Protein AF-A0A820U059-F1 (afdb_monomer_lite)

Structure (mmCIF, N/CA/C/O backbone):
data_AF-A0A820U059-F1
#
_entry.id   AF-A0A820U059-F1
#
loop_
_atom_site.group_PDB
_atom_site.id
_atom_site.type_symbol
_atom_site.label_atom_id
_atom_site.label_alt_id
_atom_site.label_comp_id
_atom_site.label_asym_id
_atom_site.label_entity_id
_atom_site.label_seq_id
_atom_site.pdbx_PDB_ins_code
_atom_site.Cartn_x
_atom_site.Cartn_y
_atom_site.Cartn_z
_atom_site.occupancy
_atom_site.B_iso_or_equiv
_atom_site.auth_seq_id
_atom_site.auth_comp_id
_atom_site.auth_asym_id
_atom_site.auth_atom_id
_atom_site.pdbx_PDB_model_num
ATOM 1 N N . MET A 1 1 ? 2.084 0.892 -43.460 1.00 34.94 1 MET A N 1
ATOM 2 C CA . MET A 1 1 ? 1.317 1.602 -42.416 1.00 34.94 1 MET A CA 1
ATOM 3 C C . MET A 1 1 ? 1.645 0.940 -41.096 1.00 34.94 1 MET A C 1
ATOM 5 O O . MET A 1 1 ? 1.393 -0.249 -40.953 1.00 34.94 1 MET A O 1
ATOM 9 N N . VAL A 1 2 ? 2.327 1.659 -40.207 1.00 27.77 2 VAL A N 1
ATOM 10 C CA . VAL A 1 2 ? 2.652 1.167 -38.865 1.00 27.77 2 VAL A CA 1
ATOM 11 C C . VAL A 1 2 ? 1.351 1.169 -38.074 1.00 27.77 2 VAL A C 1
ATOM 13 O O . VAL A 1 2 ? 0.727 2.217 -37.927 1.00 27.77 2 VAL A O 1
ATOM 16 N N . ASN A 1 3 ? 0.916 -0.009 -37.634 1.00 26.88 3 ASN A N 1
ATOM 17 C CA . ASN A 1 3 ? -0.221 -0.150 -36.737 1.00 26.88 3 ASN A CA 1
ATOM 18 C C . ASN A 1 3 ? 0.221 0.396 -35.376 1.00 26.88 3 ASN A C 1
ATOM 20 O O . ASN A 1 3 ? 0.901 -0.287 -34.613 1.00 26.88 3 ASN A O 1
ATOM 24 N N . VAL A 1 4 ? -0.098 1.662 -35.114 1.00 34.97 4 VAL A N 1
ATOM 25 C CA . VAL A 1 4 ? 0.030 2.257 -33.787 1.00 34.97 4 VAL A CA 1
ATOM 26 C C . VAL A 1 4 ? -1.088 1.640 -32.955 1.00 34.97 4 VAL A C 1
ATOM 28 O O . VAL A 1 4 ? -2.227 2.094 -32.994 1.00 34.97 4 VAL A O 1
ATOM 31 N N . GLN A 1 5 ? -0.782 0.540 -32.267 1.00 33.69 5 GLN A N 1
ATOM 32 C CA . GLN A 1 5 ? -1.594 0.103 -31.138 1.00 33.69 5 GLN A CA 1
ATOM 33 C C . GLN A 1 5 ? -1.590 1.261 -30.143 1.00 33.69 5 GLN A C 1
ATOM 35 O O . GLN A 1 5 ? -0.556 1.564 -29.549 1.00 33.69 5 GLN A O 1
ATOM 40 N N . SER A 1 6 ? -2.724 1.950 -30.035 1.00 34.84 6 SER A N 1
ATOM 41 C CA . SER A 1 6 ? -2.975 2.942 -29.000 1.00 34.84 6 SER A CA 1
ATOM 42 C C . SER A 1 6 ? -2.653 2.306 -27.652 1.00 34.84 6 SER A C 1
ATOM 44 O O . SER A 1 6 ? -3.267 1.312 -27.259 1.00 34.84 6 SER A O 1
ATOM 46 N N . THR A 1 7 ? -1.631 2.841 -26.994 1.00 39.16 7 THR A N 1
ATOM 47 C CA . THR A 1 7 ? -1.278 2.542 -25.609 1.00 39.16 7 THR A CA 1
ATOM 48 C C . THR A 1 7 ? -2.518 2.671 -24.721 1.00 39.16 7 THR A C 1
ATOM 50 O O . THR A 1 7 ? -3.325 3.563 -24.989 1.00 39.16 7 THR A O 1
ATOM 53 N N . PRO A 1 8 ? -2.684 1.823 -23.685 1.00 43.31 8 PRO A N 1
ATOM 54 C CA . PRO A 1 8 ? -3.747 1.996 -22.701 1.00 43.31 8 PRO A CA 1
ATOM 55 C C . PRO A 1 8 ? -3.792 3.449 -22.220 1.00 43.31 8 PRO A C 1
ATOM 57 O O . PRO A 1 8 ? -2.754 4.066 -21.971 1.00 43.31 8 PRO A O 1
ATOM 60 N N . ASP A 1 9 ? -5.013 3.960 -22.209 1.00 48.06 9 ASP A N 1
ATOM 61 C CA . ASP A 1 9 ? -5.454 5.347 -22.258 1.00 48.06 9 ASP A CA 1
ATOM 62 C C . ASP A 1 9 ? -4.703 6.295 -21.301 1.00 48.06 9 ASP A C 1
ATOM 64 O O . ASP A 1 9 ? -4.703 6.116 -20.082 1.00 48.06 9 ASP A O 1
ATOM 68 N N . GLU A 1 10 ? -4.109 7.375 -21.824 1.00 45.69 10 GLU A N 1
ATOM 69 C CA . GLU A 1 10 ? -3.582 8.468 -20.985 1.00 45.69 10 GLU A CA 1
ATOM 70 C C . GLU A 1 10 ? -4.677 9.069 -20.085 1.00 45.69 10 GLU A C 1
ATOM 72 O O . GLU A 1 10 ? -4.375 9.587 -19.009 1.00 45.69 10 GLU A O 1
ATOM 77 N N . SER A 1 11 ? -5.948 8.943 -20.483 1.00 43.88 11 SER A N 1
ATOM 78 C CA . SER A 1 11 ? -7.107 9.400 -19.717 1.00 43.88 11 SER A CA 1
ATOM 79 C C . SER A 1 11 ? -7.343 8.614 -18.416 1.00 43.88 11 SER A C 1
ATOM 81 O O . SER A 1 11 ? -7.741 9.221 -17.421 1.00 43.88 11 SER A O 1
ATOM 83 N N . GLU A 1 12 ? -7.014 7.317 -18.348 1.00 45.44 12 GLU A N 1
ATOM 84 C CA . GLU A 1 12 ? -7.126 6.512 -17.117 1.00 45.44 12 GLU A CA 1
ATOM 85 C C . GLU A 1 12 ? -6.066 6.915 -16.075 1.00 45.44 12 GLU A C 1
ATOM 87 O O . GLU A 1 12 ? -6.331 6.949 -14.869 1.00 45.44 12 GLU A O 1
ATOM 92 N N . ARG A 1 13 ? -4.868 7.318 -16.525 1.00 49.94 13 ARG A N 1
ATOM 93 C CA . ARG A 1 13 ? -3.775 7.766 -15.638 1.00 49.94 13 ARG A CA 1
ATOM 94 C C . ARG A 1 13 ? -4.080 9.078 -14.913 1.00 49.94 13 ARG A C 1
ATOM 96 O O . ARG A 1 13 ? -3.589 9.276 -13.799 1.00 49.94 13 ARG A O 1
ATOM 103 N N . VAL A 1 14 ? -4.891 9.956 -15.510 1.00 53.34 14 VAL A N 1
ATOM 104 C CA . VAL A 1 14 ? -5.265 11.259 -14.927 1.00 53.34 14 VAL A CA 1
ATOM 105 C C . VAL A 1 14 ? -6.102 11.091 -13.649 1.00 53.34 14 VAL A C 1
ATOM 107 O O . VAL A 1 14 ? -5.991 11.913 -12.739 1.00 53.34 14 VAL A O 1
ATOM 110 N N . TRP A 1 15 ? -6.865 10.001 -13.521 1.00 56.50 15 TRP A N 1
ATOM 111 C CA . TRP A 1 15 ? -7.728 9.747 -12.359 1.00 56.50 15 TRP A CA 1
ATOM 112 C C . TRP A 1 15 ? -7.057 8.944 -11.238 1.00 56.50 15 TRP A C 1
ATOM 114 O O . TRP A 1 15 ? -7.394 9.116 -10.066 1.00 56.50 15 TRP A O 1
ATOM 124 N N . ILE A 1 16 ? -6.068 8.107 -11.567 1.00 66.62 16 ILE A N 1
ATOM 125 C CA . ILE A 1 16 ? -5.377 7.251 -10.589 1.00 66.62 16 ILE A CA 1
ATOM 126 C C . ILE A 1 16 ? -4.474 8.068 -9.656 1.00 66.62 16 ILE A C 1
ATOM 128 O O . ILE A 1 16 ? -4.360 7.746 -8.475 1.00 66.62 16 ILE A O 1
ATOM 132 N N . MET A 1 17 ? -3.842 9.139 -10.145 1.00 70.38 17 MET A N 1
ATOM 133 C CA . MET A 1 17 ? -2.871 9.909 -9.354 1.00 70.38 17 MET A CA 1
ATOM 134 C C . MET A 1 17 ? -3.491 10.689 -8.181 1.00 70.38 17 MET A C 1
ATOM 136 O O . MET A 1 17 ? -2.935 10.609 -7.083 1.00 70.38 17 MET A O 1
ATOM 140 N N . PRO A 1 18 ? -4.637 11.386 -8.334 1.00 74.62 18 PRO A N 1
ATOM 141 C CA . PRO A 1 18 ? -5.350 11.968 -7.196 1.00 74.62 18 PRO A CA 1
ATOM 142 C C . PRO A 1 18 ? -5.785 10.917 -6.167 1.00 74.62 18 PRO A C 1
ATOM 144 O O . PRO A 1 18 ? -5.655 11.142 -4.967 1.00 74.62 18 PRO A O 1
ATOM 147 N N . PHE A 1 19 ? -6.242 9.748 -6.628 1.00 75.19 19 PHE A N 1
ATOM 148 C CA . PHE A 1 19 ? -6.681 8.662 -5.751 1.00 75.19 19 PHE A CA 1
ATOM 149 C C . PHE A 1 19 ? -5.518 8.029 -4.980 1.00 75.19 19 PHE A C 1
ATOM 151 O O . PHE A 1 19 ? -5.596 7.837 -3.768 1.00 75.19 19 PHE A O 1
ATOM 158 N N . LEU A 1 20 ? -4.398 7.779 -5.664 1.00 81.56 20 LEU A N 1
ATOM 159 C CA . LEU A 1 20 ? -3.155 7.373 -5.023 1.00 81.56 20 LEU A CA 1
ATOM 160 C C . LEU A 1 20 ? -2.704 8.425 -4.007 1.00 81.56 20 LEU A C 1
ATOM 162 O O . LEU A 1 20 ? -2.236 8.055 -2.936 1.00 81.56 20 LEU A O 1
ATOM 166 N N . GLY A 1 21 ? -2.839 9.713 -4.337 1.00 84.50 21 GLY A N 1
ATOM 167 C CA . GLY A 1 21 ? -2.574 10.829 -3.432 1.00 84.50 21 GLY A CA 1
ATOM 168 C C . GLY A 1 21 ? -3.355 10.692 -2.131 1.00 84.50 21 GLY A C 1
ATOM 169 O O . GLY A 1 21 ? -2.736 10.542 -1.082 1.00 84.50 21 GLY A O 1
ATOM 170 N N . GLN A 1 22 ? -4.685 10.615 -2.224 1.00 84.94 22 GLN A N 1
ATOM 171 C CA . GLN A 1 22 ? -5.559 10.477 -1.058 1.00 84.94 22 GLN A CA 1
ATOM 172 C C . GLN A 1 22 ? -5.241 9.225 -0.235 1.00 84.94 22 GLN A C 1
ATOM 174 O O . GLN A 1 22 ? -5.109 9.314 0.977 1.00 84.94 22 GLN A O 1
ATOM 179 N N . LEU A 1 23 ? -5.056 8.064 -0.873 1.00 88.25 23 LEU A N 1
ATOM 180 C CA . LEU A 1 23 ? -4.689 6.842 -0.151 1.00 88.25 23 LEU A CA 1
ATOM 181 C C . LEU A 1 23 ? -3.299 6.932 0.488 1.00 88.25 23 LEU A C 1
ATOM 183 O O . LEU A 1 23 ? -3.079 6.325 1.529 1.00 88.25 23 LEU A O 1
ATOM 187 N N . THR A 1 24 ? -2.361 7.664 -0.122 1.00 89.12 24 THR A N 1
ATOM 188 C CA . THR A 1 24 ? -1.037 7.899 0.474 1.00 89.12 24 THR A CA 1
ATOM 189 C C . THR A 1 24 ? -1.175 8.735 1.743 1.00 89.12 24 THR A C 1
ATOM 191 O O . THR A 1 24 ? -0.538 8.412 2.744 1.00 89.12 24 THR A O 1
ATOM 194 N N . ASP A 1 25 ? -1.985 9.793 1.698 1.00 88.44 25 ASP A N 1
ATOM 195 C CA . ASP A 1 25 ? -2.217 10.675 2.840 1.00 88.44 25 ASP A CA 1
ATOM 196 C C . ASP A 1 25 ? -2.989 9.939 3.947 1.00 88.44 25 ASP A C 1
ATOM 198 O O . ASP A 1 25 ? -2.483 9.860 5.061 1.00 88.44 25 ASP A O 1
ATOM 202 N N . ASP A 1 26 ? -4.096 9.254 3.627 1.00 88.88 26 ASP A N 1
ATOM 203 C CA . ASP A 1 26 ? -4.853 8.425 4.584 1.00 88.88 26 ASP A CA 1
ATOM 204 C C . ASP A 1 26 ? -3.972 7.336 5.233 1.00 88.88 26 ASP A C 1
ATOM 206 O O . ASP A 1 26 ? -4.115 7.018 6.413 1.00 88.88 26 ASP A O 1
ATOM 210 N N . PHE A 1 27 ? -3.063 6.722 4.462 1.00 89.25 27 PHE A N 1
ATOM 211 C CA . PHE A 1 27 ? -2.120 5.731 4.984 1.00 89.25 27 PHE A CA 1
ATOM 212 C C . PHE A 1 27 ? -1.141 6.387 5.958 1.00 89.25 27 PHE A C 1
ATOM 214 O O . PHE A 1 27 ? -0.877 5.844 7.031 1.00 89.25 27 PHE A O 1
ATOM 221 N N . ARG A 1 28 ? -0.557 7.524 5.565 1.00 89.12 28 ARG A N 1
ATOM 222 C CA . ARG A 1 28 ? 0.458 8.244 6.345 1.00 89.12 28 ARG A CA 1
ATOM 223 C C . ARG A 1 28 ? -0.119 8.786 7.652 1.00 89.12 28 ARG A C 1
ATOM 225 O O . ARG A 1 28 ? 0.549 8.683 8.681 1.00 89.12 28 ARG A O 1
ATOM 232 N N . ASP A 1 29 ? -1.336 9.312 7.590 1.00 88.94 29 ASP A N 1
ATOM 233 C CA . ASP A 1 29 ? -1.982 10.075 8.658 1.00 88.94 29 ASP A CA 1
ATOM 234 C C . ASP A 1 29 ? -2.973 9.200 9.464 1.00 88.94 29 ASP A C 1
ATOM 236 O O . ASP A 1 29 ? -3.583 9.660 10.429 1.00 88.94 29 ASP A O 1
ATOM 240 N N . PHE A 1 30 ? -3.049 7.894 9.149 1.00 88.94 30 PHE A N 1
ATOM 241 C CA . PHE A 1 30 ? -3.983 6.915 9.723 1.00 88.94 30 PHE A CA 1
ATOM 242 C C . PHE A 1 30 ? -4.206 7.055 11.227 1.00 88.94 30 PHE A C 1
ATOM 244 O O . PHE A 1 30 ? -5.338 6.987 11.691 1.00 88.94 30 PHE A O 1
ATOM 251 N N . TYR A 1 31 ? -3.137 7.166 12.011 1.00 86.31 31 TYR A N 1
ATOM 252 C CA . TYR A 1 31 ? -3.260 7.144 13.464 1.00 86.31 31 TYR A CA 1
ATOM 253 C C . TYR A 1 31 ? -3.791 8.467 14.020 1.00 86.31 31 TYR A C 1
ATOM 255 O O . TYR A 1 31 ? -4.594 8.448 14.950 1.00 86.31 31 TYR A O 1
ATOM 263 N N . GLU A 1 32 ? -3.386 9.600 13.442 1.00 87.38 32 GLU A N 1
ATOM 264 C CA . GLU A 1 32 ? -3.936 10.913 13.791 1.00 87.38 32 GLU A CA 1
ATOM 265 C C . GLU A 1 32 ? -5.431 10.951 13.452 1.00 87.38 32 GLU A C 1
ATOM 267 O O . GLU A 1 32 ? -6.255 11.358 14.277 1.00 87.38 32 GLU A O 1
ATOM 272 N N . ASP A 1 33 ? -5.802 10.404 12.294 1.00 87.88 33 ASP A N 1
ATOM 273 C CA . ASP A 1 33 ? -7.195 10.230 11.888 1.00 87.88 33 ASP A CA 1
ATOM 274 C C . ASP A 1 33 ? -7.960 9.282 12.818 1.00 87.88 33 ASP A C 1
ATOM 276 O O . ASP A 1 33 ? -9.104 9.544 13.193 1.00 87.88 33 ASP A O 1
ATOM 280 N N . PHE A 1 34 ? -7.333 8.183 13.241 1.00 85.69 34 PHE A N 1
ATOM 281 C CA . PHE A 1 34 ? -7.952 7.205 14.130 1.00 85.69 34 PHE A CA 1
ATOM 282 C C . PHE A 1 34 ? -8.201 7.789 15.526 1.00 85.69 34 PHE A C 1
ATOM 284 O O . PHE A 1 34 ? -9.258 7.557 16.109 1.00 85.69 34 PHE A O 1
ATOM 291 N N . GLN A 1 35 ? -7.270 8.592 16.050 1.00 86.44 35 GLN A N 1
ATOM 292 C CA . GLN A 1 35 ? -7.426 9.285 17.332 1.00 86.44 35 GLN A CA 1
ATOM 293 C C . GLN A 1 35 ? -8.467 10.409 17.278 1.00 86.44 35 GLN A C 1
ATOM 295 O O . GLN A 1 35 ? -9.229 10.594 18.228 1.00 86.44 35 GLN A O 1
ATOM 300 N N . SER A 1 36 ? -8.515 11.152 16.171 1.00 87.19 36 SER A N 1
ATOM 301 C CA . SER A 1 36 ? -9.470 12.248 15.966 1.00 87.19 36 SER A CA 1
ATOM 302 C C . SER A 1 36 ? -10.867 11.777 15.540 1.00 87.19 36 SER A C 1
ATOM 304 O O . SER A 1 36 ? -11.788 12.589 15.467 1.00 87.19 36 SER A O 1
ATOM 306 N N . ASN A 1 37 ? -11.059 10.469 15.330 1.00 81.62 37 ASN A N 1
ATOM 307 C CA . ASN A 1 37 ? -12.270 9.871 14.756 1.00 81.62 37 ASN A CA 1
ATOM 308 C C . ASN A 1 37 ? -12.619 10.419 13.359 1.00 81.62 37 ASN A C 1
ATOM 310 O O . ASN A 1 37 ? -13.791 10.432 12.968 1.00 81.62 37 ASN A O 1
ATOM 314 N N . SER A 1 38 ? -11.612 10.845 12.594 1.00 86.69 38 SER A N 1
ATOM 315 C CA . SER A 1 38 ? -11.765 11.174 11.180 1.00 86.69 38 SER A CA 1
ATOM 316 C C . SER A 1 38 ? -12.167 9.929 10.396 1.00 86.69 38 SER A C 1
ATOM 318 O O . SER A 1 38 ? -11.645 8.830 10.604 1.00 86.69 38 SER A O 1
ATOM 320 N N . VAL A 1 39 ? -13.118 10.091 9.478 1.00 85.06 39 VAL A N 1
ATOM 321 C CA . VAL A 1 39 ? -13.613 8.990 8.648 1.00 85.06 39 VAL A CA 1
ATOM 322 C C . VAL A 1 39 ? -12.816 8.952 7.351 1.00 85.06 39 VAL A C 1
ATOM 324 O O . VAL A 1 39 ? -13.082 9.724 6.433 1.00 85.06 39 VAL A O 1
ATOM 327 N N . THR A 1 40 ? -11.869 8.021 7.277 1.00 87.75 40 THR A N 1
ATOM 328 C CA . THR A 1 40 ? -11.096 7.699 6.075 1.00 87.75 40 THR A CA 1
ATOM 329 C C . THR A 1 40 ? -11.285 6.235 5.707 1.00 87.75 40 THR A C 1
ATOM 331 O O . THR A 1 40 ? -11.859 5.441 6.464 1.00 87.75 40 THR A O 1
ATOM 334 N N . SER A 1 41 ? -10.793 5.849 4.530 1.00 84.38 41 SER A N 1
ATOM 335 C CA . SER A 1 41 ? -10.821 4.451 4.096 1.00 84.38 41 SER A CA 1
ATOM 336 C C . SER A 1 41 ? -10.108 3.529 5.104 1.00 84.38 41 SER A C 1
ATOM 338 O O . SER A 1 41 ? -10.628 2.464 5.455 1.00 84.38 41 SER A O 1
ATOM 340 N N . PHE A 1 42 ? -8.971 3.977 5.650 1.00 89.56 42 PHE A N 1
ATOM 341 C CA . PHE A 1 42 ? -8.166 3.247 6.631 1.00 89.56 42 PHE A CA 1
ATOM 342 C C . PHE A 1 42 ? -8.819 3.185 8.015 1.00 89.56 42 PHE A C 1
ATOM 344 O O . PHE A 1 42 ? -8.904 2.094 8.587 1.00 89.56 42 PHE A O 1
ATOM 351 N N . THR A 1 43 ? -9.327 4.299 8.555 1.00 89.06 43 THR A N 1
ATOM 352 C CA . THR A 1 43 ? -9.954 4.294 9.891 1.00 89.06 43 THR A CA 1
ATOM 353 C C . THR A 1 43 ? -11.274 3.529 9.904 1.00 89.06 43 THR A C 1
ATOM 355 O O . THR A 1 43 ? -11.572 2.830 10.880 1.00 89.06 43 THR A O 1
ATOM 358 N N . HIS A 1 44 ? -12.038 3.581 8.808 1.00 84.94 44 HIS A N 1
ATOM 359 C CA . HIS A 1 44 ? -13.258 2.797 8.651 1.00 84.94 44 HIS A CA 1
ATOM 360 C C . HIS A 1 44 ? -12.961 1.293 8.650 1.00 84.94 44 HIS A C 1
ATOM 362 O O . HIS A 1 44 ? -13.581 0.545 9.413 1.00 84.94 44 HIS A O 1
ATOM 368 N N . TYR A 1 45 ? -11.972 0.855 7.860 1.00 85.88 45 TYR A N 1
ATOM 369 C CA . TYR A 1 45 ? -11.541 -0.543 7.842 1.00 85.88 45 TYR A CA 1
ATOM 370 C C . TYR A 1 45 ? -11.040 -0.998 9.218 1.00 85.88 45 TYR A C 1
ATOM 372 O O . TYR A 1 45 ? -11.510 -2.016 9.723 1.00 85.88 45 TYR A O 1
ATOM 380 N N . ALA A 1 46 ? -10.153 -0.225 9.857 1.00 87.44 46 ALA A N 1
ATOM 381 C 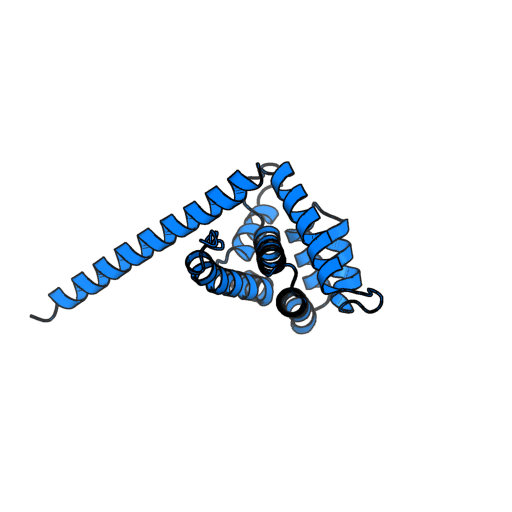CA . ALA A 1 46 ? -9.620 -0.533 11.185 1.00 87.44 46 ALA A CA 1
ATOM 382 C C . ALA A 1 46 ? -10.738 -0.677 12.232 1.00 87.44 46 ALA A C 1
ATOM 384 O O . ALA A 1 46 ? -10.783 -1.647 12.986 1.00 87.44 46 ALA A O 1
ATOM 385 N N . THR A 1 47 ? -11.699 0.248 12.233 1.00 85.25 47 THR A N 1
ATOM 386 C CA . THR A 1 47 ? -12.861 0.189 13.128 1.00 85.25 47 THR A CA 1
ATOM 387 C C . THR A 1 47 ? -13.697 -1.067 12.887 1.00 85.25 47 THR A C 1
ATOM 389 O O . THR A 1 47 ? -14.137 -1.705 13.845 1.00 85.25 47 THR A O 1
ATOM 392 N N . PHE A 1 48 ? -13.912 -1.441 11.624 1.00 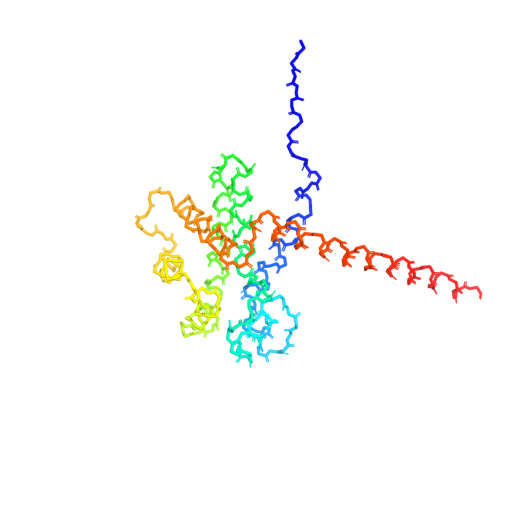81.69 48 PHE A N 1
ATOM 393 C CA . PHE A 1 48 ? -14.668 -2.635 11.259 1.00 81.69 48 PHE A CA 1
ATOM 394 C C . PHE A 1 48 ? -13.998 -3.917 11.769 1.00 81.69 48 PHE A C 1
ATOM 396 O O . PHE A 1 48 ? -14.648 -4.697 12.467 1.00 81.69 48 PHE A O 1
ATOM 403 N N . ILE A 1 49 ? -12.700 -4.102 11.496 1.00 80.69 49 ILE A N 1
ATOM 404 C CA . ILE A 1 49 ? -11.963 -5.308 11.911 1.00 80.69 49 ILE A CA 1
ATOM 405 C C . ILE A 1 49 ? -11.769 -5.402 13.429 1.00 80.69 49 ILE A C 1
ATOM 407 O O . ILE A 1 49 ? -11.691 -6.503 13.964 1.00 80.69 49 ILE A O 1
ATOM 411 N N . CYS A 1 50 ? -11.717 -4.267 14.136 1.00 80.25 50 CYS A N 1
ATOM 412 C CA . CYS A 1 50 ? -11.619 -4.248 15.595 1.00 80.25 50 CYS A CA 1
ATOM 413 C C . CYS A 1 50 ? -12.960 -4.547 16.284 1.00 80.25 50 CYS A C 1
ATOM 415 O O . CYS A 1 50 ? -12.968 -5.079 17.392 1.00 80.25 50 CYS A O 1
ATOM 417 N N . ARG A 1 51 ? -14.098 -4.187 15.668 1.00 75.44 51 ARG A N 1
ATOM 418 C CA . ARG A 1 51 ? -15.438 -4.337 16.272 1.00 75.44 51 ARG A CA 1
ATOM 419 C C . ARG A 1 51 ? -16.131 -5.651 15.933 1.00 75.44 51 ARG A C 1
ATOM 421 O O . ARG A 1 51 ? -16.889 -6.155 16.756 1.00 75.44 51 ARG A O 1
ATOM 428 N N . GLN A 1 52 ? -15.935 -6.181 14.731 1.00 60.62 52 GLN A N 1
ATOM 429 C CA . GLN A 1 52 ? -16.546 -7.439 14.313 1.00 60.62 52 GLN A CA 1
ATOM 430 C C . GLN A 1 52 ? -15.478 -8.527 14.309 1.00 60.62 52 GLN A C 1
ATOM 432 O O . GLN A 1 52 ? -14.416 -8.344 13.721 1.00 60.62 52 GLN A O 1
ATOM 437 N N . GLN A 1 53 ? -15.746 -9.670 14.955 1.00 53.97 53 GLN A N 1
ATOM 438 C CA . GLN A 1 53 ? -14.887 -10.838 14.758 1.00 53.97 53 GLN A CA 1
ATOM 439 C C . GLN A 1 53 ? -14.753 -11.093 13.242 1.00 53.97 53 GLN A C 1
ATOM 441 O O . GLN A 1 53 ? -15.752 -10.987 12.530 1.00 53.97 53 GLN A O 1
ATOM 446 N N . PRO A 1 54 ? -13.548 -11.418 12.738 1.00 52.19 54 PRO A N 1
ATOM 447 C CA . PRO A 1 54 ? -13.168 -11.359 11.318 1.00 52.19 54 PRO A CA 1
ATOM 448 C C . PRO A 1 54 ? -13.884 -12.365 10.388 1.00 52.19 54 PRO A C 1
ATOM 450 O O . PRO A 1 54 ? -13.425 -12.628 9.277 1.00 52.19 54 PRO A O 1
ATOM 453 N N . SER A 1 55 ? -15.008 -12.948 10.809 1.00 52.66 55 SER A N 1
ATOM 454 C CA . SER A 1 55 ? -15.762 -13.954 10.061 1.00 52.66 55 SER A CA 1
ATOM 455 C C . SER A 1 55 ? -16.474 -13.405 8.818 1.00 52.66 55 SER A C 1
ATOM 457 O O . SER A 1 55 ? -16.830 -14.193 7.942 1.00 52.66 55 SER A O 1
ATOM 459 N N . HIS A 1 56 ? -16.616 -12.082 8.670 1.00 47.62 56 HIS A N 1
ATOM 460 C CA . HIS A 1 56 ? -17.257 -11.464 7.507 1.00 47.62 56 HIS A CA 1
ATOM 461 C C . HIS A 1 56 ? -16.304 -10.554 6.714 1.00 47.62 56 HIS A C 1
ATOM 463 O O . HIS A 1 56 ? -16.214 -9.346 6.916 1.00 47.62 56 HIS A O 1
ATOM 469 N N . LYS A 1 57 ? -15.617 -11.184 5.752 1.00 55.44 57 LYS A N 1
ATOM 470 C CA . LYS A 1 57 ? -14.719 -10.630 4.718 1.00 55.44 57 LYS A CA 1
ATOM 471 C C . LYS A 1 57 ? -15.415 -9.692 3.707 1.00 55.44 57 LYS A C 1
ATOM 473 O O . LYS A 1 57 ? -15.305 -9.896 2.499 1.00 55.44 57 LYS A O 1
ATOM 478 N N . HIS A 1 58 ? -16.192 -8.709 4.152 1.00 61.34 58 HIS A N 1
ATOM 479 C CA . HIS A 1 58 ? -16.913 -7.825 3.223 1.00 61.34 58 HIS A CA 1
ATOM 480 C C . HIS A 1 58 ? -16.178 -6.522 2.924 1.00 61.34 58 HIS A C 1
ATOM 482 O O . HIS A 1 58 ? -16.307 -6.003 1.816 1.00 61.34 58 HIS A O 1
ATOM 488 N N . LEU A 1 59 ? -15.394 -6.013 3.874 1.00 70.69 59 LEU A N 1
ATOM 489 C CA . LEU A 1 59 ? -14.677 -4.759 3.694 1.00 70.69 59 LEU A CA 1
ATOM 490 C C . LEU A 1 59 ? -13.310 -4.988 3.063 1.00 70.69 59 LEU A C 1
ATOM 492 O O . LEU A 1 59 ? -12.504 -5.807 3.504 1.00 70.69 59 LEU A O 1
ATOM 496 N N . ILE A 1 60 ? -13.086 -4.238 1.993 1.00 77.44 60 ILE A N 1
ATOM 497 C CA . ILE A 1 60 ? -11.837 -4.215 1.261 1.00 77.44 60 ILE A CA 1
ATOM 498 C C . ILE A 1 60 ? -10.772 -3.554 2.138 1.00 77.44 60 ILE A C 1
ATOM 500 O O . ILE A 1 60 ? -10.965 -2.442 2.619 1.00 77.44 60 ILE A O 1
ATOM 504 N N . ASN A 1 61 ? -9.641 -4.232 2.324 1.00 85.50 61 ASN A N 1
ATOM 505 C CA . ASN A 1 61 ? -8.504 -3.674 3.042 1.00 85.50 61 ASN A CA 1
ATOM 506 C C . ASN A 1 61 ? -7.817 -2.580 2.196 1.00 85.50 61 ASN A C 1
ATOM 508 O O . ASN A 1 61 ? -7.247 -2.900 1.146 1.00 85.50 61 ASN A O 1
ATOM 512 N N . PRO A 1 62 ? -7.830 -1.313 2.647 1.00 86.00 62 PRO A N 1
ATOM 513 C CA . PRO A 1 62 ? -7.341 -0.176 1.871 1.00 86.00 62 PRO A CA 1
ATOM 514 C C . PRO A 1 62 ? -5.815 -0.158 1.730 1.00 86.00 62 PRO A C 1
ATOM 516 O O . PRO A 1 62 ? -5.302 0.369 0.746 1.00 86.00 62 PRO A O 1
ATOM 519 N N . CYS A 1 63 ? -5.077 -0.806 2.639 1.00 89.44 63 CYS A N 1
ATOM 520 C CA . CYS A 1 63 ? -3.632 -0.980 2.500 1.00 89.44 63 CYS A CA 1
ATOM 521 C C . CYS A 1 63 ? -3.308 -1.823 1.261 1.00 89.44 63 CYS A C 1
ATOM 523 O O . CYS A 1 63 ? -2.491 -1.421 0.437 1.00 89.44 63 CYS A O 1
ATOM 525 N N . TYR A 1 64 ? -4.000 -2.949 1.059 1.00 86.12 64 TYR A N 1
ATOM 526 C CA . TYR A 1 64 ? -3.795 -3.767 -0.140 1.00 86.12 64 TYR A CA 1
ATOM 527 C C . TYR A 1 64 ? -4.220 -3.050 -1.426 1.00 86.12 64 TYR A C 1
ATOM 529 O O . TYR A 1 64 ? -3.565 -3.246 -2.448 1.00 86.12 64 TYR A O 1
ATOM 537 N N . VAL A 1 65 ? -5.255 -2.199 -1.384 1.00 84.06 65 VAL A N 1
ATOM 538 C CA . VAL A 1 65 ? -5.642 -1.349 -2.528 1.00 84.06 65 VAL A CA 1
ATOM 539 C C . VAL A 1 65 ? -4.525 -0.367 -2.868 1.00 84.06 65 VAL A C 1
ATOM 541 O O . VAL A 1 65 ? -4.070 -0.329 -4.009 1.00 84.06 65 VAL A O 1
ATOM 544 N N . TYR A 1 66 ? -4.047 0.387 -1.876 1.00 88.25 66 TYR A N 1
ATOM 545 C CA . TYR A 1 66 ? -2.952 1.341 -2.037 1.00 88.25 66 TYR A CA 1
ATOM 546 C C . TYR A 1 66 ? -1.705 0.674 -2.631 1.00 88.25 66 TYR A C 1
ATOM 548 O O . TYR A 1 66 ? -1.169 1.120 -3.645 1.00 88.25 66 TYR A O 1
ATOM 556 N N . LEU A 1 67 ? -1.284 -0.449 -2.047 1.00 88.31 67 LEU A N 1
ATOM 557 C CA . LEU A 1 67 ? -0.113 -1.187 -2.509 1.00 88.31 67 LEU A CA 1
ATOM 558 C C . LEU A 1 67 ? -0.321 -1.765 -3.917 1.00 88.31 67 LEU A C 1
ATOM 560 O O . LEU A 1 67 ? 0.594 -1.713 -4.739 1.00 88.31 67 LEU A O 1
ATOM 564 N N . TYR A 1 68 ? -1.517 -2.274 -4.226 1.00 84.00 68 TYR A N 1
ATOM 565 C CA . TYR A 1 68 ? -1.843 -2.742 -5.572 1.00 84.00 68 TYR A CA 1
ATOM 566 C C . TYR A 1 68 ? -1.695 -1.624 -6.607 1.00 84.00 68 TYR A C 1
ATOM 568 O O . TYR A 1 68 ? -1.048 -1.840 -7.625 1.00 84.00 68 TYR A O 1
ATOM 576 N N . LEU A 1 69 ? -2.203 -0.421 -6.330 1.00 83.00 69 LEU A N 1
ATOM 577 C CA . LEU A 1 69 ? -2.047 0.722 -7.233 1.00 83.00 69 LEU A CA 1
ATOM 578 C C . LEU A 1 69 ? -0.582 1.113 -7.429 1.00 83.00 69 LEU A C 1
ATOM 580 O O . LEU A 1 69 ? -0.168 1.390 -8.552 1.00 83.00 69 LEU A O 1
ATOM 584 N N . CYS A 1 70 ? 0.232 1.084 -6.370 1.00 85.75 70 CYS A N 1
ATOM 585 C CA . CYS A 1 70 ? 1.676 1.285 -6.505 1.00 85.75 70 CYS A CA 1
ATOM 586 C C . CYS A 1 70 ? 2.320 0.243 -7.436 1.00 85.75 70 CYS A C 1
ATOM 588 O O . CYS A 1 70 ? 3.170 0.596 -8.254 1.00 85.75 70 CYS A O 1
ATOM 590 N N . SER A 1 71 ? 1.915 -1.026 -7.319 1.00 84.19 71 SER A N 1
ATOM 591 C CA . SER A 1 71 ? 2.383 -2.109 -8.194 1.00 84.19 71 SER A CA 1
ATOM 592 C C . SER A 1 71 ? 1.943 -1.902 -9.640 1.00 84.19 71 SER A C 1
ATOM 594 O O . SER A 1 71 ? 2.768 -1.979 -10.549 1.00 84.19 71 SER A O 1
ATOM 596 N N . ASP A 1 72 ? 0.668 -1.582 -9.847 1.00 80.38 72 ASP A N 1
ATOM 597 C CA . ASP A 1 72 ? 0.082 -1.370 -11.165 1.00 80.38 72 ASP A CA 1
ATOM 598 C C . ASP A 1 72 ? 0.753 -0.207 -11.904 1.00 80.38 72 ASP A C 1
ATOM 600 O O . ASP A 1 72 ? 1.186 -0.372 -13.041 1.00 80.38 72 ASP A O 1
ATOM 604 N N . ILE A 1 73 ? 0.977 0.927 -11.230 1.00 81.81 73 ILE A N 1
ATOM 605 C CA . ILE A 1 73 ? 1.690 2.083 -11.798 1.00 81.81 73 ILE A CA 1
ATOM 606 C C . ILE A 1 73 ? 3.108 1.702 -12.235 1.00 81.81 73 ILE A C 1
ATOM 608 O O . ILE A 1 73 ? 3.539 2.076 -13.328 1.00 81.81 73 ILE A O 1
ATOM 612 N N . TYR A 1 74 ? 3.834 0.940 -11.413 1.00 80.94 74 TYR A N 1
ATOM 613 C CA . TYR A 1 74 ? 5.178 0.479 -11.759 1.00 80.94 74 TYR A CA 1
ATOM 614 C C . TYR A 1 74 ? 5.177 -0.516 -12.926 1.00 80.94 74 TYR A C 1
ATOM 616 O O . TYR A 1 74 ? 6.039 -0.458 -13.801 1.00 80.94 74 TYR A O 1
ATOM 624 N N . ILE A 1 75 ? 4.223 -1.445 -12.972 1.00 78.88 75 ILE A N 1
ATOM 625 C CA . ILE A 1 75 ? 4.111 -2.402 -14.080 1.00 78.88 75 ILE A CA 1
ATOM 626 C C . ILE A 1 75 ? 3.758 -1.660 -15.375 1.00 78.88 75 ILE A C 1
ATOM 628 O O . ILE A 1 75 ? 4.415 -1.866 -16.398 1.00 78.88 75 ILE A O 1
ATOM 632 N N . SER A 1 76 ? 2.786 -0.753 -15.310 1.00 78.12 76 SER A N 1
ATOM 633 C CA . SER A 1 76 ? 2.288 0.054 -16.426 1.00 78.12 76 SER A CA 1
ATOM 634 C C . SER A 1 76 ? 3.306 1.064 -16.958 1.00 78.12 76 SER A C 1
ATOM 636 O O . SER A 1 76 ? 3.209 1.479 -18.114 1.00 78.12 76 SER A O 1
ATOM 638 N N . SER A 1 77 ? 4.315 1.445 -16.171 1.00 76.81 77 SER A N 1
ATOM 639 C CA . SER A 1 77 ? 5.451 2.241 -16.655 1.00 76.81 77 SER A CA 1
ATOM 640 C C . SER A 1 77 ? 6.495 1.418 -17.420 1.00 76.81 77 SER A C 1
ATOM 642 O O . SER A 1 77 ? 7.536 1.944 -17.804 1.00 76.81 77 SER A O 1
ATOM 644 N N . GLY A 1 78 ? 6.252 0.121 -17.637 1.00 78.12 78 GLY A N 1
ATOM 645 C CA . GLY A 1 78 ? 7.246 -0.783 -18.211 1.00 78.12 78 GLY A CA 1
ATOM 646 C C . GLY A 1 78 ? 8.324 -1.185 -17.206 1.00 78.12 78 GLY A C 1
ATOM 647 O O . GLY A 1 78 ? 9.417 -1.573 -17.614 1.00 78.12 78 GLY A O 1
ATOM 648 N N . ARG A 1 79 ? 8.015 -1.124 -15.899 1.00 82.56 79 ARG A N 1
ATOM 649 C CA . ARG A 1 79 ? 8.956 -1.372 -14.794 1.00 82.56 79 ARG A CA 1
ATOM 650 C C . ARG A 1 79 ? 10.109 -0.371 -14.771 1.00 82.56 79 ARG A C 1
ATOM 652 O O . ARG A 1 79 ? 11.239 -0.725 -14.432 1.00 82.56 79 ARG A O 1
ATOM 659 N N . ASP A 1 80 ? 9.805 0.870 -15.135 1.00 83.94 80 ASP A N 1
ATOM 660 C CA . ASP A 1 80 ? 10.752 1.976 -15.096 1.00 83.94 80 ASP A CA 1
ATOM 661 C C . ASP A 1 80 ? 11.273 2.206 -13.667 1.00 83.94 80 ASP A C 1
ATOM 663 O O . ASP A 1 80 ? 10.505 2.296 -12.705 1.00 83.94 80 ASP A O 1
ATOM 667 N N . ILE A 1 81 ? 12.597 2.307 -13.536 1.00 83.00 81 ILE A N 1
ATOM 668 C CA . ILE A 1 81 ? 13.289 2.395 -12.244 1.00 83.00 81 ILE A CA 1
ATOM 669 C C . ILE A 1 81 ? 12.898 3.678 -11.506 1.00 83.00 81 ILE A C 1
ATOM 671 O O . ILE A 1 81 ? 12.698 3.637 -10.295 1.00 83.00 81 ILE A O 1
ATOM 675 N N . GLN A 1 82 ? 12.737 4.804 -12.211 1.00 84.44 82 GLN A N 1
ATOM 676 C CA . GLN A 1 82 ? 12.365 6.073 -11.574 1.00 84.44 82 GLN A CA 1
ATOM 677 C C . GLN A 1 82 ? 10.949 6.010 -10.999 1.00 84.44 82 GLN A C 1
ATOM 679 O O . GLN A 1 82 ? 10.713 6.439 -9.870 1.00 84.44 82 GLN A O 1
ATOM 684 N N . THR A 1 83 ? 10.021 5.403 -11.737 1.00 81.81 83 THR A N 1
ATOM 685 C CA . THR A 1 83 ? 8.663 5.126 -11.267 1.00 81.81 83 THR A CA 1
ATOM 686 C C . THR A 1 83 ? 8.685 4.202 -10.051 1.00 81.81 83 THR A C 1
ATOM 688 O O . THR A 1 83 ? 8.001 4.472 -9.066 1.00 81.81 83 THR A O 1
ATOM 691 N N . GLY A 1 84 ? 9.498 3.140 -10.091 1.00 83.12 84 GLY A N 1
ATOM 692 C CA . GLY A 1 84 ? 9.694 2.220 -8.968 1.00 83.12 84 GLY A CA 1
ATOM 693 C C . GLY A 1 84 ? 10.200 2.937 -7.718 1.00 83.12 84 GLY A C 1
ATOM 694 O O . GLY A 1 84 ? 9.648 2.754 -6.633 1.00 83.12 84 GLY A O 1
ATOM 695 N N . ALA A 1 85 ? 11.195 3.811 -7.884 1.00 85.25 85 ALA A N 1
ATOM 696 C CA . ALA A 1 85 ? 11.774 4.596 -6.800 1.00 85.25 85 ALA A CA 1
ATOM 697 C C . ALA A 1 85 ? 10.747 5.578 -6.231 1.00 85.25 85 ALA A C 1
ATOM 699 O O . ALA A 1 85 ? 10.617 5.710 -5.016 1.00 85.25 85 ALA A O 1
ATOM 700 N N . PHE A 1 86 ? 9.952 6.212 -7.094 1.00 85.62 86 PHE A N 1
ATOM 701 C CA . PHE A 1 86 ? 8.873 7.106 -6.690 1.00 85.62 86 PHE A CA 1
ATOM 702 C C . PHE A 1 86 ? 7.817 6.395 -5.829 1.00 85.62 86 PHE A C 1
ATOM 704 O O . PHE A 1 86 ? 7.527 6.850 -4.718 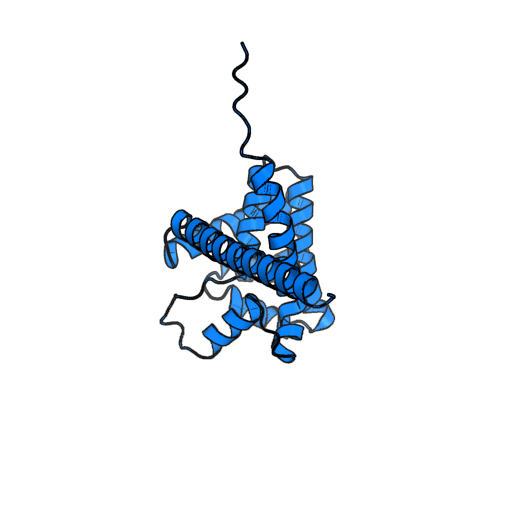1.00 85.62 86 PHE A O 1
ATOM 711 N N . VAL A 1 87 ? 7.265 5.264 -6.287 1.00 86.69 87 VAL A N 1
ATOM 712 C CA . VAL A 1 87 ? 6.235 4.536 -5.520 1.00 86.69 87 VAL A CA 1
ATOM 713 C C . VAL A 1 87 ? 6.816 3.882 -4.262 1.00 86.69 87 VAL A C 1
ATOM 715 O O . VAL A 1 87 ? 6.194 3.920 -3.200 1.00 86.69 87 VAL A O 1
ATOM 718 N N . GLY A 1 88 ? 8.039 3.349 -4.335 1.00 86.50 88 GLY A N 1
ATOM 719 C CA . GLY A 1 88 ? 8.728 2.759 -3.188 1.00 86.50 88 GLY A CA 1
ATOM 720 C C . GLY A 1 88 ? 9.063 3.788 -2.110 1.00 86.50 88 GLY A C 1
ATOM 721 O O . GLY A 1 88 ? 8.895 3.519 -0.914 1.00 86.50 88 GLY A O 1
ATOM 722 N N . CYS A 1 89 ? 9.462 4.994 -2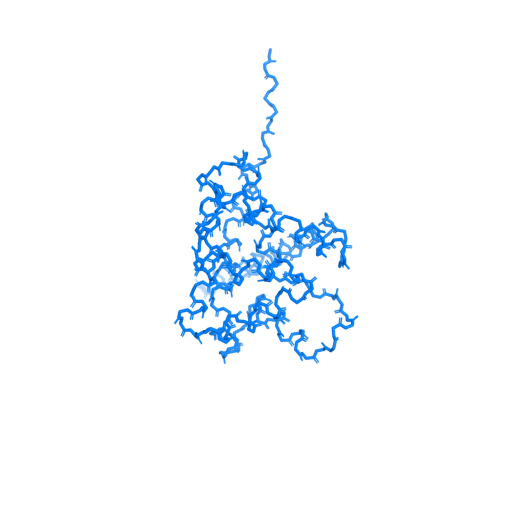.520 1.00 85.56 89 CYS A N 1
ATOM 723 C CA . CYS A 1 89 ? 9.669 6.126 -1.627 1.00 85.56 89 CYS A CA 1
ATOM 724 C C . CYS A 1 89 ? 8.362 6.522 -0.933 1.00 85.56 89 CYS A C 1
ATOM 726 O O . CYS A 1 89 ? 8.356 6.650 0.286 1.00 85.56 89 CYS A O 1
ATOM 728 N N . ARG A 1 90 ? 7.233 6.610 -1.653 1.00 87.31 90 ARG A N 1
ATOM 729 C CA . ARG A 1 90 ? 5.919 6.902 -1.045 1.00 87.31 90 ARG A CA 1
ATOM 730 C C . ARG A 1 90 ? 5.539 5.905 0.048 1.00 87.31 90 ARG A C 1
ATOM 732 O O . ARG A 1 90 ? 5.232 6.320 1.163 1.00 87.31 90 ARG A O 1
ATOM 739 N N . ILE A 1 91 ? 5.624 4.604 -0.233 1.00 88.69 91 ILE A N 1
ATOM 740 C CA . ILE A 1 91 ? 5.325 3.545 0.748 1.00 88.69 91 ILE A CA 1
ATOM 741 C C . ILE A 1 91 ? 6.248 3.662 1.967 1.00 88.69 91 ILE A C 1
ATOM 743 O O . ILE A 1 91 ? 5.794 3.632 3.111 1.00 88.69 91 ILE A O 1
ATOM 747 N N . THR A 1 92 ? 7.550 3.836 1.729 1.00 87.31 92 THR A N 1
ATOM 748 C CA . THR A 1 92 ? 8.537 3.937 2.810 1.00 87.31 92 THR A CA 1
ATOM 749 C C . THR A 1 92 ? 8.306 5.181 3.660 1.00 87.31 92 THR A C 1
ATOM 751 O O . THR A 1 92 ? 8.341 5.095 4.884 1.00 87.31 92 THR A O 1
ATOM 754 N N . CYS A 1 93 ? 8.079 6.337 3.038 1.00 85.31 93 CYS A N 1
ATOM 755 C CA . CYS A 1 93 ? 7.837 7.594 3.734 1.00 85.31 93 CYS A CA 1
ATOM 756 C C . CYS A 1 93 ? 6.558 7.531 4.567 1.00 85.31 93 CYS A C 1
ATOM 758 O O . CYS A 1 93 ? 6.583 7.974 5.711 1.00 85.31 93 CYS A O 1
ATOM 760 N N . ALA A 1 94 ? 5.490 6.914 4.057 1.00 86.00 94 ALA A N 1
ATOM 761 C CA . ALA A 1 94 ? 4.258 6.732 4.815 1.00 86.00 94 ALA A CA 1
ATOM 762 C C . ALA A 1 94 ? 4.489 5.865 6.072 1.00 86.00 94 ALA A C 1
ATOM 764 O O . ALA A 1 94 ? 4.185 6.286 7.185 1.00 86.00 94 ALA A O 1
ATOM 765 N N . LEU A 1 95 ? 5.157 4.713 5.931 1.00 85.88 95 LEU A N 1
ATOM 766 C CA . LEU A 1 95 ? 5.512 3.843 7.066 1.00 85.88 95 LEU A CA 1
ATOM 767 C C . LEU A 1 95 ? 6.491 4.505 8.052 1.00 85.88 95 LEU A C 1
ATOM 769 O O . LEU A 1 95 ? 6.390 4.320 9.267 1.00 85.88 95 LEU A O 1
ATOM 773 N N . ARG A 1 96 ? 7.458 5.280 7.545 1.00 82.25 96 ARG A N 1
ATOM 774 C CA . ARG A 1 96 ? 8.399 6.042 8.376 1.00 82.25 96 ARG A CA 1
ATOM 775 C C . ARG A 1 96 ? 7.699 7.151 9.143 1.00 82.25 96 ARG A C 1
ATOM 777 O O . ARG A 1 96 ? 8.050 7.339 10.300 1.00 82.25 96 ARG A O 1
ATOM 784 N N . SER A 1 97 ? 6.732 7.836 8.538 1.00 80.94 97 SER A N 1
ATOM 785 C CA . SER A 1 97 ? 5.933 8.872 9.199 1.00 80.94 97 SER A CA 1
ATOM 786 C C . SER A 1 97 ? 5.232 8.304 10.430 1.00 80.94 97 SER A C 1
ATOM 788 O O . SER A 1 97 ? 5.439 8.802 11.535 1.00 80.94 97 SER A O 1
ATOM 790 N N . ILE A 1 98 ? 4.541 7.167 10.268 1.00 79.81 98 ILE A N 1
ATOM 791 C CA . ILE A 1 98 ? 3.891 6.448 11.374 1.00 79.81 98 ILE A CA 1
ATOM 792 C C . ILE A 1 98 ? 4.907 6.140 12.483 1.00 79.81 98 ILE A C 1
ATOM 794 O O . ILE A 1 98 ? 4.674 6.418 13.656 1.00 79.81 98 ILE A O 1
ATOM 798 N N . LYS A 1 99 ? 6.077 5.603 12.120 1.00 79.00 99 LYS A N 1
ATOM 799 C CA . LYS A 1 99 ? 7.104 5.227 13.098 1.00 79.00 99 LYS A CA 1
ATOM 800 C C . LYS A 1 99 ? 7.728 6.423 13.827 1.00 79.00 99 LYS A C 1
ATOM 802 O O . LYS A 1 99 ? 7.969 6.335 15.027 1.00 79.00 99 LYS A O 1
ATOM 807 N N . ILE A 1 100 ? 8.087 7.481 13.101 1.00 73.12 100 ILE A N 1
ATOM 808 C CA . ILE A 1 100 ? 8.829 8.633 13.636 1.00 73.12 100 ILE A CA 1
ATOM 809 C C . ILE A 1 100 ? 7.929 9.461 14.546 1.00 73.12 100 ILE A C 1
ATOM 811 O O . ILE A 1 100 ? 8.355 9.830 15.636 1.00 73.12 100 ILE A O 1
ATOM 815 N N . ASN A 1 101 ? 6.694 9.714 14.116 1.00 69.38 101 ASN A N 1
ATOM 816 C CA . ASN A 1 101 ? 5.801 10.623 14.825 1.00 69.38 101 ASN A CA 1
ATOM 817 C C . ASN A 1 101 ? 5.153 9.956 16.046 1.00 69.38 101 ASN A C 1
ATOM 819 O O . ASN A 1 101 ? 4.837 10.637 17.016 1.00 69.38 101 ASN A O 1
ATOM 823 N N . LEU A 1 102 ? 4.965 8.630 16.011 1.00 72.62 102 LEU A N 1
ATOM 824 C CA . LEU A 1 102 ? 4.082 7.931 16.955 1.00 72.62 102 LEU A CA 1
ATOM 825 C C . LEU A 1 102 ? 4.737 6.724 17.640 1.00 72.62 102 LEU A C 1
ATOM 827 O O . LEU A 1 102 ? 4.190 6.167 18.590 1.00 72.62 102 LEU A O 1
ATOM 831 N N . GLY A 1 103 ? 5.934 6.337 17.198 1.00 78.81 103 GLY A N 1
ATOM 832 C CA . GLY A 1 103 ? 6.732 5.285 17.812 1.00 78.81 103 GLY A CA 1
ATOM 833 C C . GLY A 1 103 ? 6.592 3.907 17.163 1.00 78.81 103 GLY A C 1
ATOM 834 O O . GLY A 1 103 ? 5.806 3.645 16.253 1.00 78.81 103 GLY A O 1
ATOM 835 N N . GLU A 1 104 ? 7.427 2.987 17.641 1.00 84.06 104 GLU A N 1
ATOM 836 C CA . GLU A 1 104 ? 7.586 1.651 17.061 1.00 84.06 104 GLU A CA 1
ATOM 837 C C . GLU A 1 104 ? 6.402 0.707 17.351 1.00 84.06 104 GLU A C 1
ATOM 839 O O . GLU A 1 104 ? 6.092 -0.155 16.526 1.00 84.06 104 GLU A O 1
ATOM 844 N N . SER A 1 105 ? 5.710 0.888 18.481 1.00 85.19 105 SER A N 1
ATOM 845 C CA . SER A 1 105 ? 4.498 0.130 18.828 1.00 85.19 105 SER A CA 1
ATOM 846 C C . SER A 1 105 ? 3.349 0.415 17.861 1.00 85.19 105 SER A C 1
ATOM 848 O O . SER A 1 105 ? 2.711 -0.522 17.389 1.00 85.19 105 SER A O 1
ATOM 850 N N . VAL A 1 106 ? 3.149 1.682 17.491 1.00 84.44 106 VAL A N 1
ATOM 851 C CA . VAL A 1 106 ? 2.075 2.109 16.584 1.00 84.44 106 VAL A CA 1
ATOM 852 C C . VAL A 1 106 ? 2.279 1.551 15.178 1.00 84.44 106 VAL A C 1
ATOM 854 O O . VAL A 1 106 ? 1.340 1.044 14.568 1.00 84.44 106 VAL A O 1
ATOM 857 N N . LEU A 1 107 ? 3.521 1.544 14.680 1.00 87.94 107 LEU A N 1
ATOM 858 C CA . LEU A 1 107 ? 3.834 0.887 13.409 1.00 87.94 107 LEU A CA 1
ATOM 859 C C . LEU A 1 107 ? 3.490 -0.611 13.449 1.00 87.94 107 LEU A C 1
ATOM 861 O O . LEU A 1 107 ? 2.960 -1.149 12.479 1.00 87.94 107 LEU A O 1
ATOM 865 N N . ARG A 1 108 ? 3.786 -1.299 14.558 1.00 87.44 108 ARG A N 1
ATOM 866 C CA . ARG A 1 108 ? 3.469 -2.725 14.700 1.00 87.44 108 ARG A CA 1
ATOM 867 C C . ARG A 1 108 ? 1.961 -2.968 14.718 1.00 87.44 108 ARG A C 1
ATOM 869 O O . ARG A 1 108 ? 1.502 -3.893 14.057 1.00 87.44 108 ARG A O 1
ATOM 876 N N . GLU A 1 109 ? 1.201 -2.149 15.437 1.00 87.25 109 GLU A N 1
ATOM 877 C CA . GLU A 1 109 ? -0.264 -2.229 15.454 1.00 87.25 109 GLU A CA 1
ATOM 878 C C . GLU A 1 109 ? -0.855 -1.980 14.067 1.00 87.25 109 GLU A C 1
ATOM 880 O O . GLU A 1 109 ? -1.691 -2.758 13.612 1.00 87.25 109 GLU A O 1
ATOM 885 N N . PHE A 1 110 ? -0.360 -0.970 13.349 1.00 90.38 110 PHE A N 1
ATOM 886 C CA . PHE A 1 110 ? -0.749 -0.711 11.966 1.00 90.38 110 PHE A CA 1
ATOM 887 C C . PHE A 1 110 ? -0.519 -1.942 11.079 1.00 90.38 110 PHE A C 1
ATOM 889 O O . PHE A 1 110 ? -1.435 -2.428 10.414 1.00 90.38 110 PHE A O 1
ATOM 896 N N . LEU A 1 111 ? 0.695 -2.498 11.092 1.00 90.69 111 LEU A N 1
ATOM 897 C CA . LEU A 1 111 ? 1.014 -3.676 10.287 1.00 90.69 111 LEU A CA 1
ATOM 898 C C . LEU A 1 111 ? 0.176 -4.891 10.693 1.00 90.69 111 LEU A C 1
ATOM 900 O O . LEU A 1 111 ? -0.224 -5.664 9.826 1.00 90.69 111 LEU A O 1
ATOM 904 N N . TYR A 1 112 ? -0.141 -5.045 11.977 1.00 89.06 112 TYR A N 1
ATOM 905 C CA . TYR A 1 112 ? -1.036 -6.097 12.439 1.00 89.06 112 TYR A CA 1
ATOM 906 C C . TYR A 1 112 ? -2.454 -5.903 11.894 1.00 89.06 112 TYR A C 1
ATOM 908 O O . TYR A 1 112 ? -3.015 -6.839 11.346 1.00 89.06 112 TYR A O 1
ATOM 916 N N . LEU A 1 113 ? -3.019 -4.697 11.952 1.00 88.38 113 LEU A N 1
ATOM 917 C CA . LEU A 1 113 ? -4.364 -4.415 11.439 1.00 88.38 113 LEU A CA 1
ATOM 918 C C . LEU A 1 113 ? -4.480 -4.658 9.927 1.00 88.38 113 LEU A C 1
ATOM 920 O O . LEU A 1 113 ? -5.469 -5.220 9.453 1.00 88.38 113 LEU A O 1
ATOM 924 N N . PHE A 1 114 ? -3.466 -4.249 9.164 1.00 89.56 114 PHE A N 1
ATOM 925 C CA . PHE A 1 114 ? -3.554 -4.212 7.706 1.00 89.56 114 PHE A CA 1
ATOM 926 C C . PHE A 1 114 ? -2.848 -5.370 6.989 1.00 89.56 114 PHE A C 1
ATOM 928 O O . PHE A 1 114 ? -3.170 -5.626 5.832 1.00 89.56 114 PHE A O 1
ATOM 935 N N . CYS A 1 115 ? -1.928 -6.088 7.637 1.00 88.94 115 CYS A N 1
ATOM 936 C CA . CYS A 1 115 ? -1.164 -7.192 7.036 1.00 88.94 115 CYS A CA 1
ATOM 937 C C . CYS A 1 115 ? -1.277 -8.518 7.817 1.00 88.94 115 CYS A C 1
ATOM 939 O O . CYS A 1 115 ? -0.489 -9.431 7.563 1.00 88.94 115 CYS A O 1
ATOM 941 N N . TYR A 1 116 ? -2.237 -8.653 8.746 1.00 82.94 116 TYR A N 1
ATOM 942 C CA . TYR A 1 116 ? -2.418 -9.848 9.592 1.00 82.94 116 TYR A CA 1
ATOM 943 C C . TYR A 1 116 ? -2.388 -11.178 8.820 1.00 82.94 116 TYR A C 1
ATOM 945 O O . TYR A 1 116 ? -1.820 -12.172 9.266 1.00 82.94 116 TYR A O 1
ATOM 953 N N . ASP A 1 117 ? -3.009 -11.202 7.643 1.00 80.75 117 ASP A N 1
ATOM 954 C CA . ASP A 1 117 ? -3.214 -12.394 6.818 1.00 80.75 117 ASP A CA 1
ATOM 955 C C . ASP A 1 117 ? -2.030 -12.721 5.883 1.00 80.75 117 ASP A C 1
ATOM 957 O O . ASP A 1 117 ? -2.041 -13.718 5.141 1.00 80.75 117 ASP A O 1
ATOM 961 N N . ASN A 1 118 ? -0.981 -11.896 5.915 1.00 83.88 118 ASN A N 1
ATOM 962 C CA . ASN A 1 118 ? 0.189 -12.026 5.062 1.00 83.88 118 ASN A CA 1
ATOM 963 C C . ASN A 1 118 ? 1.481 -11.734 5.823 1.00 83.88 118 ASN A C 1
ATOM 965 O O . ASN A 1 118 ? 2.124 -10.699 5.647 1.00 83.88 118 ASN A O 1
ATOM 969 N N . LEU A 1 119 ? 1.886 -12.727 6.617 1.00 85.00 119 LEU A N 1
ATOM 970 C CA . LEU A 1 119 ? 3.128 -12.698 7.383 1.00 85.00 119 LEU A CA 1
ATOM 971 C C . LEU A 1 119 ? 4.363 -12.308 6.536 1.00 85.00 119 LEU A C 1
ATOM 973 O O . LEU A 1 119 ? 5.098 -11.431 6.975 1.00 85.00 119 LEU A O 1
ATOM 977 N N . PRO A 1 120 ? 4.576 -12.824 5.304 1.00 87.50 120 PRO A N 1
ATOM 978 C CA . PRO A 1 120 ? 5.688 -12.364 4.469 1.00 87.50 120 PRO A CA 1
ATOM 979 C C . PRO A 1 120 ? 5.687 -10.860 4.161 1.00 87.50 120 PRO A C 1
ATOM 981 O O . PRO A 1 120 ? 6.750 -10.248 4.174 1.00 87.50 120 PRO A O 1
ATOM 984 N N . LEU A 1 121 ? 4.527 -10.256 3.869 1.00 88.12 121 LEU A N 1
ATOM 985 C CA . LEU A 1 121 ? 4.430 -8.811 3.617 1.00 88.12 121 LEU A CA 1
ATOM 986 C C . LEU A 1 121 ? 4.656 -8.014 4.909 1.00 88.12 121 LEU A C 1
ATOM 988 O O . LEU A 1 121 ? 5.408 -7.040 4.902 1.00 88.12 121 LEU A O 1
ATOM 992 N N . HIS A 1 122 ? 4.047 -8.463 6.009 1.00 88.75 122 HIS A N 1
ATOM 993 C CA . HIS A 1 122 ? 4.234 -7.889 7.340 1.00 88.75 122 HIS A CA 1
ATOM 994 C C . HIS A 1 122 ? 5.722 -7.849 7.723 1.00 88.75 122 HIS A C 1
ATOM 996 O O . HIS A 1 122 ? 6.267 -6.783 8.016 1.00 88.75 122 HIS A O 1
ATOM 1002 N N . ASP A 1 123 ? 6.401 -8.996 7.654 1.00 86.94 123 ASP A N 1
ATOM 1003 C CA . ASP A 1 123 ? 7.823 -9.120 7.975 1.00 86.94 123 ASP A CA 1
ATOM 1004 C C . ASP A 1 123 ? 8.680 -8.299 7.016 1.00 86.94 123 ASP A C 1
ATOM 1006 O O . ASP A 1 123 ? 9.670 -7.691 7.429 1.00 86.94 123 ASP A O 1
ATOM 1010 N N . TYR A 1 124 ? 8.283 -8.218 5.743 1.00 86.94 124 TYR A N 1
ATOM 1011 C CA . TYR A 1 124 ? 9.003 -7.413 4.770 1.00 86.94 124 TYR A CA 1
ATOM 1012 C C . TYR A 1 124 ? 8.995 -5.922 5.125 1.00 86.94 124 TYR A C 1
ATOM 1014 O O . TYR A 1 124 ? 10.050 -5.279 5.149 1.00 86.94 124 TYR A O 1
ATOM 1022 N N . PHE A 1 125 ? 7.823 -5.374 5.451 1.00 88.00 125 PHE A N 1
ATOM 1023 C CA . PHE A 1 125 ? 7.700 -3.989 5.906 1.00 88.00 125 PHE A CA 1
ATOM 1024 C C . PHE A 1 125 ? 8.430 -3.749 7.223 1.00 88.00 125 PHE A C 1
ATOM 1026 O O . PHE A 1 125 ? 9.133 -2.744 7.364 1.00 88.00 125 PHE A O 1
ATOM 1033 N N . TRP A 1 126 ? 8.328 -4.696 8.154 1.00 84.94 126 TRP A N 1
ATOM 1034 C CA . TRP A 1 126 ? 8.965 -4.595 9.458 1.00 84.94 126 TRP A CA 1
ATOM 1035 C C . TRP A 1 126 ? 10.499 -4.581 9.380 1.00 84.94 126 TRP A C 1
ATOM 1037 O O . TRP A 1 126 ? 11.151 -3.749 10.018 1.00 84.94 126 TRP A O 1
ATOM 1047 N N . ILE A 1 127 ? 11.081 -5.483 8.585 1.00 82.44 127 ILE A N 1
ATOM 1048 C CA . ILE A 1 127 ? 12.527 -5.737 8.552 1.00 82.44 127 ILE A CA 1
ATOM 1049 C C . ILE A 1 127 ? 13.226 -4.883 7.488 1.00 82.44 127 ILE A C 1
ATOM 1051 O O . ILE A 1 127 ? 14.236 -4.241 7.779 1.00 82.44 127 ILE A O 1
ATOM 1055 N N . TYR A 1 128 ? 12.710 -4.867 6.257 1.00 75.94 128 TYR A N 1
ATOM 1056 C CA . TYR A 1 128 ? 13.455 -4.365 5.095 1.00 75.94 128 TYR A CA 1
ATOM 1057 C C . TYR A 1 128 ? 13.090 -2.934 4.715 1.00 75.94 128 TYR A C 1
ATOM 1059 O O . TYR A 1 128 ? 13.970 -2.147 4.365 1.00 75.94 128 TYR A O 1
ATOM 1067 N N . VAL A 1 129 ? 11.813 -2.559 4.821 1.00 75.50 129 VAL A N 1
ATOM 1068 C CA . VAL A 1 129 ? 11.391 -1.189 4.484 1.00 75.50 129 VAL A CA 1
ATOM 1069 C C . VAL A 1 129 ? 11.851 -0.185 5.548 1.00 75.50 129 VAL A C 1
ATOM 1071 O O . VAL A 1 129 ? 12.230 0.938 5.213 1.00 75.50 129 VAL A O 1
ATOM 1074 N N . ARG A 1 130 ? 11.968 -0.600 6.819 1.00 65.06 130 ARG A N 1
ATOM 1075 C CA . ARG A 1 130 ? 12.555 0.223 7.897 1.00 65.06 130 ARG A CA 1
ATOM 1076 C C . ARG A 1 130 ? 13.977 0.696 7.569 1.00 65.06 130 ARG A C 1
ATOM 1078 O O . ARG A 1 130 ? 14.307 1.853 7.831 1.00 65.06 130 ARG A O 1
ATOM 1085 N N . SER A 1 131 ? 14.802 -0.176 6.994 1.00 70.19 131 SER A N 1
ATOM 1086 C CA . SER A 1 131 ? 16.184 0.118 6.590 1.00 70.19 131 SER A CA 1
ATOM 1087 C C . SER A 1 131 ? 16.304 0.576 5.131 1.00 70.19 131 SER A C 1
ATOM 1089 O O . SER A 1 131 ? 17.416 0.714 4.628 1.00 70.19 131 SER A O 1
ATOM 1091 N N . HIS A 1 132 ? 15.159 0.826 4.475 1.00 66.94 132 HIS A N 1
ATOM 1092 C CA . HIS A 1 132 ? 15.005 1.143 3.051 1.00 66.94 132 HIS A CA 1
ATOM 1093 C C . HIS A 1 132 ? 15.979 0.355 2.170 1.00 66.94 132 HIS A C 1
ATOM 1095 O O . HIS A 1 132 ? 16.559 0.885 1.237 1.00 66.94 132 HIS A O 1
ATOM 1101 N N . PHE A 1 133 ? 16.111 -0.941 2.466 1.00 66.06 133 PHE A N 1
ATOM 1102 C CA . PHE A 1 133 ? 16.731 -1.939 1.598 1.00 66.06 133 PHE A CA 1
ATOM 1103 C C . PHE A 1 133 ? 18.265 -2.037 1.562 1.00 66.06 133 PHE A C 1
ATOM 1105 O O . PHE A 1 133 ? 18.867 -2.225 0.509 1.00 66.06 133 PHE A O 1
ATOM 1112 N N . SER A 1 134 ? 18.914 -2.068 2.723 1.00 61.06 134 SER A N 1
ATOM 1113 C CA . SER A 1 134 ? 20.382 -2.172 2.836 1.00 61.06 134 SER A CA 1
ATOM 1114 C C . SER A 1 134 ? 21.034 -3.442 2.241 1.00 61.06 134 SER A C 1
ATOM 1116 O O . SER A 1 134 ? 22.254 -3.525 2.228 1.00 61.06 134 SER A O 1
ATOM 1118 N N . ASN A 1 135 ? 20.264 -4.428 1.761 1.00 65.25 135 ASN A N 1
ATOM 1119 C CA . ASN A 1 135 ? 20.771 -5.735 1.304 1.00 65.25 135 ASN A CA 1
ATOM 1120 C C . ASN A 1 135 ? 20.124 -6.235 -0.003 1.00 65.25 135 ASN A C 1
ATOM 1122 O O . ASN A 1 135 ? 20.150 -7.433 -0.282 1.00 65.25 135 ASN A O 1
ATOM 1126 N N . ILE A 1 136 ? 19.486 -5.356 -0.782 1.00 70.81 136 ILE A N 1
ATOM 1127 C CA . ILE A 1 136 ? 18.785 -5.743 -2.014 1.00 70.81 136 ILE A CA 1
ATOM 1128 C C . ILE A 1 136 ? 19.396 -4.985 -3.192 1.00 70.81 136 ILE A C 1
ATOM 1130 O O . ILE A 1 136 ? 19.531 -3.770 -3.136 1.00 70.81 136 ILE A O 1
ATOM 1134 N N . SER A 1 137 ? 19.758 -5.703 -4.261 1.00 74.75 137 SER A N 1
ATOM 1135 C CA . SER A 1 137 ? 20.397 -5.111 -5.449 1.00 74.75 137 SER A CA 1
ATOM 1136 C C . SER A 1 137 ? 19.468 -4.203 -6.262 1.00 74.75 137 SER A C 1
ATOM 1138 O O . SER A 1 137 ? 19.939 -3.321 -6.965 1.00 74.75 137 SER A O 1
ATOM 1140 N N . ASP A 1 138 ? 18.165 -4.475 -6.211 1.00 77.19 138 ASP A N 1
ATOM 1141 C CA . ASP A 1 138 ? 17.096 -3.722 -6.876 1.00 77.19 138 ASP A CA 1
ATOM 1142 C C . ASP A 1 138 ? 15.893 -3.678 -5.918 1.00 77.19 138 ASP A C 1
ATOM 1144 O O . ASP A 1 138 ? 15.022 -4.567 -5.928 1.00 77.19 138 ASP A O 1
ATOM 1148 N N . PRO A 1 139 ? 15.939 -2.749 -4.957 1.00 77.56 139 PRO A N 1
ATOM 1149 C CA . PRO A 1 139 ? 15.007 -2.739 -3.851 1.00 77.56 139 PRO A CA 1
ATOM 1150 C C . PRO A 1 139 ? 13.570 -2.423 -4.252 1.00 77.56 139 PRO A C 1
ATOM 1152 O O . PRO A 1 139 ? 12.642 -3.058 -3.745 1.00 77.56 139 PRO A O 1
ATOM 1155 N N . GLU A 1 140 ? 13.387 -1.526 -5.216 1.00 82.25 140 GLU A N 1
ATOM 1156 C CA . GLU A 1 140 ? 12.094 -1.161 -5.783 1.00 82.25 140 GLU A CA 1
ATOM 1157 C C . GLU A 1 140 ? 11.418 -2.388 -6.394 1.00 82.25 140 GLU A C 1
ATOM 1159 O O . GLU A 1 140 ? 10.275 -2.720 -6.070 1.00 82.25 140 GLU A O 1
ATOM 1164 N N . LYS A 1 141 ? 12.147 -3.140 -7.223 1.00 81.62 141 LYS A N 1
ATOM 1165 C CA . LYS A 1 141 ? 11.619 -4.354 -7.848 1.00 81.62 141 LYS A CA 1
ATOM 1166 C C . LYS A 1 141 ? 11.302 -5.444 -6.832 1.00 81.62 141 LYS A C 1
ATOM 1168 O O . LYS A 1 141 ? 10.338 -6.190 -7.019 1.00 81.62 141 LYS A O 1
ATOM 1173 N N . SER A 1 142 ? 12.101 -5.576 -5.772 1.00 83.06 142 SER A N 1
ATOM 1174 C CA . SER A 1 142 ? 11.822 -6.537 -4.701 1.00 83.06 142 SER A CA 1
ATOM 11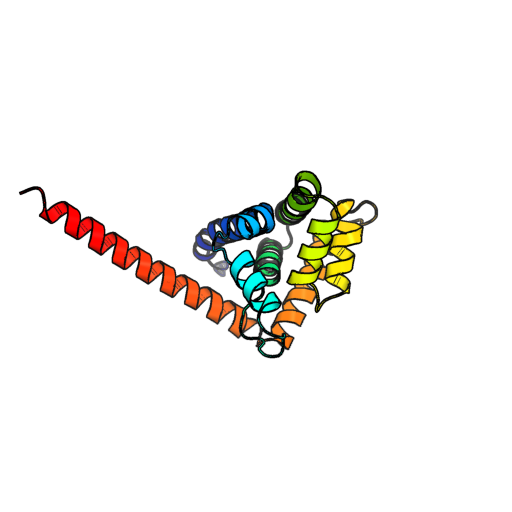75 C C . SER A 1 142 ? 10.561 -6.169 -3.923 1.00 83.06 142 SER A C 1
ATOM 1177 O O . SER A 1 142 ? 9.740 -7.051 -3.663 1.00 83.06 142 SER A O 1
ATOM 1179 N N . LEU A 1 143 ? 10.400 -4.890 -3.580 1.00 84.88 143 LEU A N 1
ATOM 1180 C CA . LEU A 1 143 ? 9.218 -4.365 -2.905 1.00 84.88 143 LEU A CA 1
ATOM 1181 C C . LEU A 1 143 ? 7.965 -4.642 -3.741 1.00 84.88 143 LEU A C 1
ATOM 1183 O O . LEU A 1 143 ? 7.027 -5.273 -3.251 1.00 84.88 143 LEU A O 1
ATOM 1187 N N . ILE A 1 144 ? 7.977 -4.247 -5.017 1.00 84.50 144 ILE A N 1
ATOM 1188 C CA . ILE A 1 144 ? 6.808 -4.399 -5.885 1.00 84.50 144 ILE A CA 1
ATOM 1189 C C . ILE A 1 144 ? 6.471 -5.872 -6.136 1.00 84.50 144 ILE A C 1
ATOM 1191 O O . ILE A 1 144 ? 5.303 -6.233 -6.112 1.00 84.50 144 ILE A O 1
ATOM 1195 N N . ARG A 1 145 ? 7.455 -6.770 -6.271 1.00 84.31 145 ARG A N 1
ATOM 1196 C CA . ARG A 1 145 ? 7.181 -8.218 -6.394 1.00 84.31 145 ARG A CA 1
ATOM 1197 C C . ARG A 1 145 ? 6.448 -8.800 -5.187 1.00 84.31 145 ARG A C 1
ATOM 1199 O O . ARG A 1 145 ? 5.578 -9.656 -5.353 1.00 84.31 145 ARG A O 1
ATOM 1206 N N . ILE A 1 146 ? 6.836 -8.398 -3.978 1.00 85.31 146 ILE A N 1
ATOM 1207 C CA . ILE A 1 146 ? 6.208 -8.888 -2.746 1.00 85.31 146 ILE A CA 1
ATOM 1208 C C . ILE A 1 146 ? 4.793 -8.329 -2.631 1.00 85.31 146 ILE A C 1
ATOM 1210 O O . ILE A 1 146 ? 3.874 -9.093 -2.337 1.00 85.31 146 ILE A O 1
ATOM 1214 N N . ILE A 1 147 ? 4.620 -7.039 -2.927 1.00 85.75 147 ILE A N 1
ATOM 1215 C CA . ILE A 1 147 ? 3.315 -6.382 -2.984 1.00 85.75 147 ILE A CA 1
ATOM 1216 C C . ILE A 1 147 ? 2.401 -7.066 -3.997 1.00 85.75 147 ILE A C 1
ATOM 1218 O O . ILE A 1 147 ? 1.310 -7.480 -3.631 1.00 85.75 147 ILE A O 1
ATOM 1222 N N . ASP A 1 148 ? 2.849 -7.248 -5.237 1.00 81.94 148 ASP A N 1
ATOM 1223 C CA . ASP A 1 148 ? 2.060 -7.849 -6.311 1.00 81.94 148 ASP A CA 1
ATOM 1224 C C . ASP A 1 148 ? 1.566 -9.247 -5.915 1.00 81.94 148 ASP A C 1
ATOM 1226 O O . ASP A 1 148 ? 0.370 -9.547 -5.932 1.00 81.94 148 ASP A O 1
ATOM 1230 N N . LYS A 1 149 ? 2.477 -10.085 -5.404 1.00 84.81 149 LYS A N 1
ATOM 1231 C CA . LYS A 1 149 ? 2.137 -11.415 -4.888 1.00 84.81 149 LYS A CA 1
ATOM 1232 C C . LYS A 1 149 ? 1.134 -11.347 -3.733 1.00 84.81 149 LYS A C 1
ATOM 1234 O O . LYS A 1 149 ? 0.230 -12.184 -3.656 1.00 84.81 149 LYS A O 1
ATOM 1239 N N . ALA A 1 150 ? 1.309 -10.395 -2.822 1.00 82.62 150 ALA A N 1
ATOM 1240 C CA . ALA A 1 150 ? 0.451 -10.210 -1.664 1.00 82.62 150 ALA A CA 1
ATOM 1241 C C . ALA A 1 150 ? -0.956 -9.749 -2.062 1.00 82.62 150 ALA A C 1
ATOM 1243 O O . ALA A 1 150 ? -1.927 -10.364 -1.626 1.00 82.62 150 ALA A O 1
ATOM 1244 N N . SER A 1 151 ? -1.065 -8.760 -2.946 1.00 73.94 151 SER A N 1
ATOM 1245 C CA . SER A 1 151 ? -2.326 -8.238 -3.469 1.00 73.94 151 SER A CA 1
ATOM 1246 C C . SER A 1 151 ? -3.070 -9.282 -4.300 1.00 73.94 151 SER A C 1
ATOM 1248 O O . SER A 1 151 ? -4.266 -9.478 -4.097 1.00 73.94 151 SER A O 1
ATOM 1250 N N . ILE A 1 152 ? -2.378 -10.052 -5.150 1.00 73.00 152 ILE A N 1
ATOM 1251 C CA . ILE A 1 152 ? -2.980 -11.177 -5.888 1.00 73.00 152 ILE A CA 1
ATOM 1252 C C . ILE A 1 152 ? -3.517 -12.241 -4.921 1.00 73.00 152 ILE A C 1
ATOM 1254 O O . ILE A 1 152 ? -4.629 -12.745 -5.105 1.00 73.00 152 ILE A O 1
ATOM 1258 N N . LYS A 1 153 ? -2.744 -12.607 -3.889 1.00 78.62 153 LYS A N 1
ATOM 1259 C CA . LYS A 1 153 ? -3.173 -13.580 -2.871 1.00 78.62 153 LYS A CA 1
ATOM 1260 C C . LYS A 1 153 ? -4.384 -13.064 -2.092 1.00 78.62 153 LYS A C 1
ATOM 1262 O O . LYS A 1 153 ? -5.352 -13.811 -1.934 1.00 78.62 153 LYS A O 1
ATOM 1267 N N . TYR A 1 154 ? -4.331 -11.818 -1.624 1.00 74.25 154 TYR A N 1
ATOM 1268 C CA . TYR A 1 154 ? -5.413 -11.163 -0.892 1.00 74.25 154 TYR A CA 1
ATOM 1269 C C . TYR A 1 154 ? -6.684 -11.139 -1.733 1.00 74.25 154 TYR A C 1
ATOM 1271 O O . TYR A 1 154 ? -7.730 -11.603 -1.280 1.00 74.25 154 TYR A O 1
ATOM 1279 N N . ALA A 1 155 ? -6.569 -10.702 -2.986 1.00 68.44 155 ALA A N 1
ATOM 1280 C CA . ALA A 1 155 ? -7.672 -10.692 -3.918 1.00 68.44 155 ALA A CA 1
ATOM 1281 C C . ALA A 1 155 ? -8.271 -12.080 -4.061 1.00 68.44 155 ALA A C 1
ATOM 1283 O O . ALA A 1 155 ? -9.405 -12.237 -3.653 1.00 68.44 155 ALA A O 1
ATOM 1284 N N . ARG A 1 156 ? -7.510 -13.102 -4.481 1.00 70.81 156 ARG A N 1
ATOM 1285 C CA . ARG A 1 156 ? -8.001 -14.489 -4.643 1.00 70.81 156 ARG A CA 1
ATOM 1286 C C . ARG A 1 156 ? -8.684 -15.072 -3.399 1.00 70.81 156 ARG A C 1
ATOM 1288 O O . ARG A 1 156 ? -9.554 -15.927 -3.530 1.00 70.81 156 ARG A O 1
ATOM 1295 N N . THR A 1 157 ? -8.268 -14.650 -2.205 1.00 68.69 157 THR A N 1
ATOM 1296 C CA . THR A 1 157 ? -8.778 -15.160 -0.919 1.00 68.69 157 THR A CA 1
ATOM 1297 C C . THR A 1 157 ? -10.065 -14.461 -0.464 1.00 68.69 157 THR A C 1
ATOM 1299 O O . THR A 1 157 ? -10.807 -15.008 0.360 1.00 68.69 157 THR A O 1
ATOM 1302 N N . ASN A 1 158 ? -10.327 -13.258 -0.979 1.00 63.81 158 ASN A N 1
ATOM 1303 C CA . ASN A 1 158 ? -11.445 -12.412 -0.566 1.00 63.81 158 ASN A CA 1
ATOM 1304 C C . ASN A 1 158 ? -12.443 -12.127 -1.710 1.00 63.81 158 ASN A C 1
ATOM 1306 O O . ASN A 1 158 ? -13.591 -11.816 -1.417 1.00 63.81 158 ASN A O 1
ATOM 1310 N N . ARG A 1 159 ? -12.048 -12.275 -2.989 1.00 60.50 159 ARG A N 1
ATOM 1311 C CA . ARG A 1 159 ? -12.838 -12.111 -4.236 1.00 60.50 159 ARG A CA 1
ATOM 1312 C C . ARG A 1 159 ? -12.063 -12.647 -5.474 1.00 60.50 159 ARG A C 1
ATOM 1314 O O . ARG A 1 159 ? -11.025 -13.283 -5.356 1.00 60.50 159 ARG A O 1
ATOM 1321 N N . LYS A 1 160 ? -12.542 -12.440 -6.706 1.00 53.66 160 LYS A N 1
ATOM 1322 C CA . LYS A 1 160 ? -11.668 -12.515 -7.903 1.00 53.66 160 LYS A CA 1
ATOM 1323 C C . LYS A 1 160 ? -10.993 -11.148 -8.087 1.00 53.66 160 LYS A C 1
ATOM 1325 O O . LYS A 1 160 ? -11.670 -10.142 -7.921 1.00 53.66 160 LYS A O 1
ATOM 1330 N N . LEU A 1 161 ? -9.693 -11.104 -8.404 1.00 48.56 161 LEU A N 1
ATOM 1331 C CA . LEU A 1 161 ? -8.900 -9.858 -8.487 1.00 48.56 161 LEU A CA 1
ATOM 1332 C C . LEU A 1 161 ? -9.496 -8.834 -9.459 1.00 48.56 161 LEU A C 1
ATOM 1334 O O . LEU A 1 161 ? -9.662 -7.679 -9.088 1.00 48.56 161 LEU A O 1
ATOM 1338 N N . GLU A 1 162 ? -9.913 -9.277 -10.641 1.00 45.31 162 GLU A N 1
ATOM 1339 C CA . GLU A 1 162 ? -10.578 -8.417 -11.628 1.00 45.31 162 GLU A CA 1
ATOM 1340 C C . GLU A 1 162 ? -11.909 -7.871 -11.106 1.00 45.31 162 GLU A C 1
ATOM 1342 O O . GLU A 1 162 ? -12.166 -6.680 -11.201 1.00 45.31 162 GLU A O 1
ATOM 1347 N N . THR A 1 163 ? -12.731 -8.706 -10.467 1.00 55.50 163 THR A N 1
ATOM 1348 C CA . THR A 1 163 ? -14.010 -8.269 -9.885 1.00 55.50 163 THR A CA 1
ATOM 1349 C C . THR A 1 163 ? -13.802 -7.319 -8.704 1.00 55.50 163 THR A C 1
ATOM 1351 O O . THR A 1 163 ? -14.579 -6.401 -8.504 1.00 55.50 163 THR A O 1
ATOM 1354 N N . TYR A 1 164 ? -12.741 -7.510 -7.921 1.00 56.19 164 TYR A N 1
ATOM 1355 C CA . TYR A 1 164 ? -12.390 -6.638 -6.802 1.00 56.19 164 TYR A CA 1
ATOM 1356 C C . TYR A 1 164 ? -11.970 -5.241 -7.275 1.00 56.19 164 TYR A C 1
ATOM 1358 O O . TYR A 1 164 ? -12.451 -4.254 -6.728 1.00 56.19 164 TYR A O 1
ATOM 1366 N N . ILE A 1 165 ? -11.126 -5.157 -8.305 1.00 55.53 165 ILE A N 1
ATOM 1367 C CA . ILE A 1 165 ? -10.663 -3.876 -8.852 1.00 55.53 165 ILE A CA 1
ATOM 1368 C C . ILE A 1 165 ? -11.797 -3.184 -9.614 1.00 55.53 165 ILE A C 1
ATOM 1370 O O . ILE A 1 165 ? -12.078 -2.021 -9.343 1.00 55.53 165 ILE A O 1
ATOM 1374 N N . CYS A 1 166 ? -12.496 -3.898 -10.504 1.00 53.81 166 CYS A N 1
ATOM 1375 C CA . CYS A 1 166 ? -13.591 -3.326 -11.288 1.00 53.81 166 CYS A CA 1
ATOM 1376 C C . CYS A 1 166 ? -14.760 -2.860 -10.414 1.00 53.81 166 CYS A C 1
ATOM 1378 O O . CYS A 1 166 ? -15.255 -1.757 -10.628 1.00 53.81 166 CYS A O 1
ATOM 1380 N N . ASP A 1 167 ? -15.188 -3.645 -9.419 1.00 57.69 167 ASP A N 1
ATOM 1381 C CA . ASP A 1 167 ? -16.284 -3.228 -8.535 1.00 57.69 167 ASP A CA 1
ATOM 1382 C C . ASP A 1 167 ? -15.889 -2.010 -7.696 1.00 57.69 167 ASP A C 1
ATOM 1384 O O . ASP A 1 167 ? -16.724 -1.145 -7.446 1.00 57.69 167 ASP A O 1
ATOM 1388 N N . HIS A 1 168 ? -14.630 -1.929 -7.254 1.00 57.56 168 HIS A N 1
ATOM 1389 C CA . HIS A 1 168 ? -14.176 -0.816 -6.427 1.00 57.56 168 HIS A CA 1
ATOM 1390 C C . HIS A 1 168 ? -14.016 0.471 -7.242 1.00 57.56 168 HIS A C 1
ATOM 1392 O O . HIS A 1 168 ? -14.523 1.512 -6.831 1.00 57.56 168 HIS A O 1
ATOM 1398 N N . LEU A 1 169 ? -13.402 0.389 -8.428 1.00 54.28 169 LEU A N 1
ATOM 1399 C CA . LEU A 1 169 ? -13.318 1.518 -9.358 1.00 54.28 169 LEU A CA 1
ATOM 1400 C C . LEU A 1 169 ? -14.716 2.020 -9.740 1.00 54.28 169 LEU A C 1
ATOM 1402 O O . LEU A 1 169 ? -14.957 3.221 -9.699 1.00 54.28 169 LEU A O 1
ATOM 1406 N N . LYS A 1 170 ? -15.660 1.107 -9.996 1.00 54.97 170 LYS A N 1
ATOM 1407 C CA . LYS A 1 170 ? -17.047 1.450 -10.326 1.00 54.97 170 LYS A CA 1
ATOM 1408 C C . LYS A 1 170 ? -17.806 2.101 -9.168 1.00 54.97 170 LYS A C 1
ATOM 1410 O O . LYS A 1 170 ? -18.463 3.113 -9.365 1.00 54.97 170 LYS A O 1
ATOM 1415 N N . GLN A 1 171 ? -17.687 1.573 -7.947 1.00 53.62 171 GLN A N 1
ATOM 1416 C CA . GLN A 1 171 ? -18.315 2.179 -6.761 1.00 53.62 171 GLN A CA 1
ATOM 1417 C C . GLN A 1 171 ? -17.817 3.605 -6.503 1.00 53.62 171 GLN A C 1
ATOM 1419 O O . GLN A 1 171 ? -18.574 4.460 -6.041 1.00 53.62 171 GLN A O 1
ATOM 1424 N N . ILE A 1 172 ? -16.543 3.861 -6.795 1.00 51.94 172 ILE A N 1
ATOM 1425 C CA . ILE A 1 172 ? -15.931 5.178 -6.642 1.00 51.94 172 ILE A CA 1
ATOM 1426 C C . ILE A 1 172 ? -16.360 6.111 -7.780 1.00 51.94 172 ILE A C 1
ATOM 1428 O O . ILE A 1 172 ? -16.713 7.258 -7.512 1.00 51.94 172 ILE A O 1
ATOM 1432 N N . GLU A 1 173 ? -16.388 5.629 -9.024 1.00 47.44 173 GLU A N 1
ATOM 1433 C CA . GLU A 1 173 ? -16.907 6.371 -10.179 1.00 47.44 173 GLU A CA 1
ATOM 1434 C C . GLU A 1 173 ? -18.357 6.817 -9.944 1.00 47.44 173 GLU A C 1
ATOM 1436 O O . GLU A 1 173 ? -18.674 8.001 -10.079 1.00 47.44 173 GLU A O 1
ATOM 1441 N N . ASP A 1 174 ? -19.211 5.903 -9.477 1.00 56.72 174 ASP A N 1
ATOM 1442 C CA . ASP A 1 174 ? -20.603 6.185 -9.128 1.00 56.72 174 ASP A CA 1
ATOM 1443 C C . ASP A 1 174 ? -20.699 7.257 -8.024 1.00 56.72 174 ASP A C 1
ATOM 1445 O O . ASP A 1 174 ? -21.492 8.200 -8.120 1.00 56.72 174 ASP A O 1
ATOM 1449 N N . ALA A 1 175 ? -19.854 7.173 -6.989 1.00 49.84 175 ALA A N 1
ATOM 1450 C CA . ALA A 1 175 ? -19.815 8.158 -5.907 1.00 49.84 175 ALA A CA 1
ATOM 1451 C C . ALA A 1 175 ? -19.376 9.554 -6.390 1.00 49.84 175 ALA A C 1
ATOM 1453 O O . ALA A 1 175 ? -19.955 10.569 -5.984 1.00 49.84 175 ALA A O 1
ATOM 1454 N N . LEU A 1 176 ? -18.393 9.622 -7.291 1.00 47.12 176 LEU A N 1
ATOM 1455 C CA . LEU A 1 176 ? -17.928 10.870 -7.897 1.00 47.12 176 LEU A CA 1
ATOM 1456 C C . LEU A 1 176 ? -18.983 11.480 -8.824 1.00 47.12 176 LEU A C 1
ATOM 1458 O O . LEU A 1 176 ? -19.204 12.694 -8.787 1.00 47.12 176 LEU A O 1
ATOM 1462 N N . HIS A 1 177 ? -19.692 10.655 -9.597 1.00 54.19 177 HIS A N 1
ATOM 1463 C CA . HIS A 1 177 ? -20.797 11.098 -10.445 1.00 54.19 177 HIS A CA 1
ATOM 1464 C C . HIS A 1 177 ? -21.930 11.721 -9.626 1.00 54.19 177 HIS A C 1
ATOM 1466 O O . HIS A 1 177 ? -22.425 12.799 -9.965 1.00 54.19 177 HIS A O 1
ATOM 1472 N N . ILE A 1 178 ? -22.301 11.092 -8.508 1.00 54.97 178 ILE A N 1
ATOM 1473 C CA . ILE A 1 178 ? -23.296 11.627 -7.570 1.00 54.97 178 ILE A CA 1
ATOM 1474 C C . ILE A 1 178 ? -22.824 12.966 -6.987 1.00 54.97 178 ILE A C 1
ATOM 1476 O O . ILE A 1 178 ? -23.605 13.918 -6.902 1.00 54.97 178 ILE A O 1
ATOM 1480 N N . TYR A 1 179 ? -21.548 13.076 -6.610 1.00 48.97 179 TYR A N 1
ATOM 1481 C CA . TYR A 1 179 ? -20.987 14.313 -6.069 1.00 48.97 179 TYR A CA 1
ATOM 1482 C C . TYR A 1 179 ? -20.985 15.455 -7.097 1.00 48.97 179 TYR A C 1
ATOM 1484 O O . TYR A 1 179 ? -21.425 16.562 -6.783 1.00 48.97 179 TYR A O 1
ATOM 1492 N N . LEU A 1 180 ? -20.565 15.191 -8.338 1.00 50.81 180 LEU A N 1
ATOM 1493 C CA . LEU A 1 180 ? -20.587 16.161 -9.440 1.00 50.81 180 LEU A CA 1
ATOM 1494 C C . LEU A 1 180 ? -22.013 16.607 -9.780 1.00 50.81 180 LEU A C 1
ATOM 1496 O O . LEU A 1 180 ? -22.264 17.800 -9.951 1.00 50.81 180 LEU A O 1
ATOM 1500 N N . PHE A 1 181 ? -22.966 15.674 -9.799 1.00 52.50 181 PHE A N 1
ATOM 1501 C CA . PHE A 1 181 ? -24.375 15.983 -10.034 1.00 52.50 181 PHE A CA 1
ATOM 1502 C C . PHE A 1 181 ? -24.957 16.877 -8.927 1.00 52.50 181 PHE A C 1
ATOM 1504 O O . PHE A 1 181 ? -25.647 17.861 -9.201 1.00 52.50 181 PHE A O 1
ATOM 1511 N N . ASN A 1 182 ? -24.620 16.597 -7.666 1.00 55.62 182 ASN A N 1
ATOM 1512 C CA . ASN A 1 182 ? -25.054 17.399 -6.521 1.00 55.62 182 ASN A CA 1
ATOM 1513 C C . ASN A 1 182 ? -24.360 18.767 -6.449 1.00 55.62 182 ASN A C 1
ATOM 1515 O O . ASN A 1 182 ? -24.985 19.749 -6.043 1.00 55.62 182 ASN A O 1
ATOM 1519 N N . LYS A 1 183 ? -23.096 18.859 -6.877 1.00 49.59 183 LYS A N 1
ATOM 1520 C CA . LYS A 1 183 ? -22.363 20.124 -7.004 1.00 49.59 183 LYS A CA 1
ATOM 1521 C C . LYS A 1 183 ? -22.996 21.018 -8.068 1.00 49.59 183 LYS A C 1
ATOM 1523 O O . LYS A 1 183 ? -23.245 22.187 -7.785 1.00 49.59 183 LYS A O 1
ATOM 1528 N N . ASN A 1 184 ? -23.346 20.452 -9.224 1.00 58.81 184 ASN A N 1
ATOM 1529 C CA . ASN A 1 184 ? -24.027 21.175 -10.298 1.00 58.81 184 ASN A CA 1
ATOM 1530 C C . ASN A 1 184 ? -25.440 21.621 -9.886 1.00 58.81 184 ASN A C 1
ATOM 1532 O O . ASN A 1 184 ? -25.839 22.744 -10.179 1.00 58.81 184 ASN A O 1
ATOM 1536 N N . LYS A 1 185 ? -26.177 20.801 -9.124 1.00 58.75 185 LYS A N 1
ATOM 1537 C CA . LYS A 1 185 ? -27.457 21.213 -8.518 1.00 58.75 185 LYS A CA 1
ATOM 1538 C C . LYS A 1 185 ? -27.300 22.376 -7.536 1.00 58.75 185 LYS A C 1
ATOM 1540 O O . LYS A 1 185 ? -28.115 23.293 -7.553 1.00 58.75 185 LYS A O 1
ATOM 1545 N N . LYS A 1 186 ? -26.260 22.356 -6.693 1.00 56.62 186 LYS A N 1
ATOM 1546 C CA . LYS A 1 186 ? -25.972 23.457 -5.763 1.00 56.62 186 LYS A CA 1
ATOM 1547 C C . LYS A 1 186 ? -25.577 24.738 -6.495 1.00 56.62 186 LYS A C 1
ATOM 1549 O O . LYS A 1 186 ? -26.073 25.792 -6.118 1.00 56.62 186 LYS A O 1
ATOM 1554 N N . SER A 1 187 ? -24.754 24.665 -7.543 1.00 52.66 187 SER A N 1
ATOM 1555 C CA . SER A 1 187 ? -24.378 25.847 -8.329 1.00 52.66 187 SER A CA 1
ATOM 1556 C C . SER A 1 187 ? -25.554 26.428 -9.116 1.00 52.66 187 SER A C 1
ATOM 1558 O O . SER A 1 187 ? -25.679 27.641 -9.171 1.00 52.66 187 SER A O 1
ATOM 1560 N N . LEU A 1 188 ? -26.458 25.590 -9.638 1.00 54.38 188 LEU A N 1
ATOM 1561 C CA . LEU A 1 188 ? -27.719 26.045 -10.239 1.00 54.38 188 LEU A CA 1
ATOM 1562 C C . LEU A 1 188 ? -28.623 26.740 -9.203 1.00 54.38 188 LEU A C 1
ATOM 1564 O O . LEU A 1 188 ? -29.136 27.817 -9.465 1.00 54.38 188 LEU A O 1
ATOM 1568 N N . SER A 1 189 ? -28.726 26.206 -7.981 1.00 52.06 189 SER A N 1
ATOM 1569 C CA . SER A 1 189 ? -29.561 26.802 -6.920 1.00 52.06 189 SER A CA 1
ATOM 1570 C C . SER A 1 189 ? -29.025 28.099 -6.290 1.00 52.06 189 SER A C 1
ATOM 1572 O O . SER A 1 189 ? -29.740 28.731 -5.513 1.00 52.06 189 SER A O 1
ATOM 1574 N N . VAL A 1 190 ? -27.760 28.453 -6.551 1.00 53.84 190 VAL A N 1
ATOM 1575 C CA . VAL A 1 190 ? -27.130 29.698 -6.070 1.00 53.84 190 VAL A CA 1
ATOM 1576 C C . VAL A 1 190 ? -27.294 30.827 -7.089 1.00 53.84 190 VAL A C 1
ATOM 1578 O O . VAL A 1 190 ? -27.360 31.978 -6.685 1.00 53.84 190 VAL A O 1
ATOM 1581 N N . VAL A 1 191 ? -27.429 30.509 -8.380 1.00 53.66 191 VAL A N 1
ATOM 1582 C CA . VAL A 1 191 ? -27.694 31.511 -9.426 1.00 53.66 191 VAL A CA 1
ATOM 1583 C C . VAL A 1 191 ? -29.147 32.012 -9.371 1.00 53.66 191 VAL A C 1
ATOM 1585 O O . VAL A 1 191 ? -29.385 33.182 -9.627 1.00 53.66 191 VAL A O 1
ATOM 1588 N N . ASP A 1 192 ? -30.095 31.187 -8.915 1.00 51.84 192 ASP A N 1
ATOM 1589 C CA . ASP A 1 192 ? -31.523 31.552 -8.806 1.00 51.84 192 ASP A CA 1
ATOM 1590 C C . ASP A 1 192 ? -31.890 32.376 -7.544 1.00 51.84 192 ASP A C 1
ATOM 1592 O O . ASP A 1 192 ? -33.068 32.488 -7.200 1.00 51.84 192 ASP A O 1
ATOM 1596 N N . ARG A 1 193 ? -30.916 32.903 -6.783 1.00 52.50 193 ARG A N 1
ATOM 1597 C CA . ARG A 1 193 ? -31.178 33.695 -5.555 1.00 52.50 193 ARG A CA 1
ATOM 1598 C C . ARG A 1 193 ? -30.724 35.155 -5.606 1.00 52.50 193 ARG A C 1
ATOM 1600 O O . ARG A 1 193 ? -30.942 35.853 -4.620 1.00 52.50 193 ARG A O 1
ATOM 1607 N N . ASP A 1 194 ? -30.162 35.599 -6.727 1.00 49.19 194 ASP A N 1
ATOM 1608 C CA . ASP A 1 194 ? -29.726 36.985 -6.947 1.00 49.19 194 ASP A CA 1
ATOM 1609 C C . ASP A 1 194 ? -30.535 37.668 -8.079 1.00 49.19 194 ASP A C 1
ATOM 1611 O O . ASP A 1 194 ? -29.966 38.355 -8.928 1.00 49.19 194 ASP A O 1
ATOM 1615 N N . GLU A 1 195 ? -31.864 37.486 -8.088 1.00 42.22 195 GLU A N 1
ATOM 1616 C CA . GLU A 1 195 ? -32.825 38.344 -8.817 1.00 42.22 195 GLU A CA 1
ATOM 1617 C C . GLU A 1 195 ? -33.735 39.113 -7.849 1.00 42.22 195 GLU A C 1
ATOM 1619 O O . GLU A 1 195 ? -34.310 38.480 -6.930 1.00 42.22 195 GLU A O 1
#

Foldseek 3Di:
DPPPPPQPDPVVVVPLVVVLVLLLCCLLCVVVCCVVVNDDLQNVLLVVCVPDPPPDLPRDQSVLVSLVSLLVQCVSVVNDLVSLCVSLVSVLNSLVSQPVVPHDVRSLVSLCSRVVPPPPLSVCCVPASPVPHPPDPRSSVVNSVSSNVSSCVSCVVRHPSVCVVVVVVVVVVVVVVVVVVVVVVVVVVVVVPPD

Radius of gyration: 19.2 Å; chains: 1; bounding box: 54×54×61 Å

pLDDT: mean 72.47, std 16.2, range [26.88, 90.69]

Secondary structure (DSSP, 8-state):
------PSPHHHHHHHHHHHHHHHHHHHHHHHHHHHT---HHHHHHHHHHHS-TT-TTS--HHHHHHHHHHHHHHHTTS-HHHHHHHHHHHHHHHHHHHHHH-HHHHHHHHHHHHTT-HHHHHHIIIIITTT-TT-SSHHHHHHHHHHHHHHHHHHHHS-HHHHHHHHHHHHHHHHHHHHHHHHHHHHHHHTT--

Sequence (195 aa):
MVNVQSTPDESERVWIMPFLGQLTDDFRDFYEDFQSNSVTSFTHYATFICRQQPSHKHLINPCYVYLYLCSDIYISSGRDIQTGAFVGCRITCALRSIKINLGESVLREFLYLFCYDNLPLHDYFWIYVRSHFSNISDPEKSLIRIIDKASIKYARTNRKLETYICDHLKQIEDALHIYLFNKNKKSLSVVD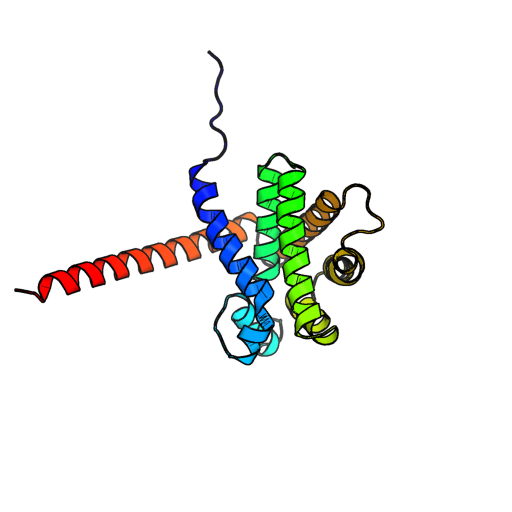RDE